Protein AF-R5P7W0-F1 (afdb_monomer)

Foldseek 3Di:
DVPVPDDAAEDPAWDWFPQQDAVVVVGHKYWQAQQADRLWIKIWGQHDCDDVRVPQLEGAIWIWTANDDPVCVVVVCCPPPHPGIDTLALVLDPDDDSVRSRRGHPPHPPRHKEFCPDRVHQAAPAAGPVRGRGSQKMWGPWDQDPVSTTIIIIHRRPDPDDPDPPPVDPQFFKAAPVRHTPGRDPVPDDFHWIQGPNDIDTD

Nearest PDB structures (foldseek):
  4u6b-assembly1_C  TM=6.105E-01  e=4.368E+00  Zobellia galactanivorans
  4u6b-assembly1_D  TM=4.767E-01  e=7.809E+00  Zobellia galactanivorans
  6v0f-assembly1_A  TM=4.194E-01  e=6.190E+00  Escherichia coli K-12
  6v0g-assembly1_A  TM=4.036E-01  e=5.840E+00  Escherichia coli K-12

Sequence (203 aa):
MLTGWKEPIVLDKDADIVNMKPLADDGDTYIIYNDGYKDEFYMLENRQKQGNEAGLYASGLMITHVDYSQEAWEANDVNTTRERYAIMAADNSKARTIPDVEGDLYPFNGNNSFGNTTIPAATLNHANTDGSKLLNKEITDITQNADGTISFKFRNNNTTGISEINAESSKPAIYNMNGIMMGYDLDKLPKGIYLWKGKKVKK

Radius of gyration: 25.89 Å; Cα contacts (8 Å, |Δi|>4): 421; chains: 1; bounding box: 39×35×80 Å

Mean predicted aligned error: 11.27 Å

pLDDT: mean 90.97, std 13.06, range [36.81, 98.88]

Secondary structure (DSSP, 8-state):
--STTSPPEE--S-EEEEEE--GGGT---EEEE-TT-TTEEEEEEEE-SSGGGTT-S--EEEEEEEE--HHHHHTT-TTTSS--EEE--TT-----SHHHHTTSSBSBTTB--BBTTSSSB-B-SS--TTSSSB--EEEEEEEE-TTS-EEEEEEE-S--S--------PPPPEEETTS-EEES-GGGSPSSEEEETTEEEE-

Solvent-accessible surface area (backbone atoms only — not comparable to full-atom values): 11564 Å² total; per-residue (Å²): 132,92,55,91,87,57,85,62,47,74,58,82,61,69,44,78,48,69,66,40,34,26,49,90,71,76,24,69,39,39,33,38,59,29,87,48,40,71,58,25,34,37,38,41,38,30,44,48,59,42,82,98,34,48,82,49,76,39,57,30,40,39,40,33,43,36,48,67,46,71,68,34,57,77,69,71,43,50,67,69,90,49,88,21,71,44,71,56,20,28,69,56,62,84,68,86,47,72,84,49,48,44,30,30,23,31,46,27,99,86,37,29,56,43,15,71,86,38,71,45,50,34,63,46,96,58,47,23,80,88,67,42,46,46,55,45,43,35,39,34,72,38,38,70,46,96,87,62,20,35,27,32,36,41,43,57,68,62,74,65,82,74,72,78,81,77,64,75,76,70,62,62,61,28,21,38,89,85,70,49,79,75,47,61,55,75,91,78,52,75,80,48,63,31,35,44,86,91,38,85,45,79,96

Structure (mmCIF, N/CA/C/O backbone):
data_AF-R5P7W0-F1
#
_entry.id   AF-R5P7W0-F1
#
loop_
_atom_site.group_PDB
_atom_site.id
_atom_site.type_symbol
_atom_site.label_atom_id
_atom_site.label_alt_id
_atom_site.label_comp_id
_atom_site.label_asym_id
_atom_site.label_entity_id
_atom_site.label_seq_id
_atom_site.pdbx_PDB_ins_code
_atom_site.Cartn_x
_atom_site.Cartn_y
_atom_site.Cartn_z
_atom_site.occupancy
_atom_site.B_iso_or_equiv
_atom_site.auth_seq_id
_atom_site.auth_comp_id
_atom_site.auth_asym_id
_atom_site.auth_atom_id
_atom_site.pdbx_PDB_model_num
ATOM 1 N N . MET A 1 1 ? -14.393 -7.744 -6.614 1.00 36.81 1 MET A N 1
ATOM 2 C CA . MET A 1 1 ? -13.182 -8.595 -6.605 1.00 36.81 1 MET A CA 1
ATOM 3 C C . MET A 1 1 ? -12.253 -8.124 -7.707 1.00 36.81 1 MET A C 1
ATOM 5 O O . MET A 1 1 ? -12.701 -8.078 -8.845 1.00 36.81 1 MET A O 1
ATOM 9 N N . LEU A 1 2 ? -11.011 -7.754 -7.380 1.00 50.06 2 LEU A N 1
ATOM 10 C CA . LEU A 1 2 ? -10.011 -7.308 -8.363 1.00 50.06 2 LEU A CA 1
ATOM 11 C C . LEU A 1 2 ? -8.916 -8.360 -8.643 1.00 50.06 2 LEU A C 1
ATOM 13 O O . LEU A 1 2 ? -8.209 -8.256 -9.635 1.00 50.06 2 LEU A O 1
ATOM 17 N N . THR A 1 3 ? -8.854 -9.429 -7.845 1.00 50.03 3 THR A N 1
ATOM 18 C CA . THR A 1 3 ? -8.038 -10.627 -8.081 1.00 50.03 3 THR A CA 1
ATOM 19 C C . THR A 1 3 ? -8.977 -11.809 -8.334 1.00 50.03 3 THR A C 1
ATOM 21 O O . THR A 1 3 ? -9.302 -12.579 -7.438 1.00 50.03 3 THR A O 1
ATOM 24 N N . GLY A 1 4 ? -9.504 -11.932 -9.556 1.00 53.16 4 GLY A N 1
ATOM 25 C CA . GLY A 1 4 ? -10.597 -12.863 -9.905 1.00 53.16 4 GLY A CA 1
ATOM 26 C C . GLY A 1 4 ? -10.314 -14.370 -9.744 1.00 53.16 4 GLY A C 1
ATOM 27 O O . GLY A 1 4 ? -11.136 -15.182 -10.159 1.00 53.16 4 GLY A O 1
ATOM 28 N N . TRP A 1 5 ? -9.170 -14.749 -9.172 1.00 65.44 5 TRP A N 1
ATOM 29 C CA . TRP A 1 5 ? -8.692 -16.127 -9.021 1.00 65.44 5 TRP A CA 1
ATOM 30 C C . TRP A 1 5 ? -8.267 -16.505 -7.593 1.00 65.44 5 TRP A C 1
ATOM 32 O O . TRP A 1 5 ? -8.186 -17.697 -7.303 1.00 65.44 5 TRP A O 1
ATOM 42 N N . LYS A 1 6 ? -8.014 -15.540 -6.697 1.00 78.25 6 LYS A N 1
ATOM 43 C CA . LYS A 1 6 ? -7.578 -15.800 -5.314 1.00 78.25 6 LYS A CA 1
ATOM 44 C C . LYS A 1 6 ? -8.086 -14.704 -4.382 1.00 78.25 6 LYS A C 1
ATOM 46 O O . LYS A 1 6 ? -7.937 -13.518 -4.680 1.00 78.25 6 LYS A O 1
ATOM 51 N N . GLU A 1 7 ? -8.693 -15.117 -3.273 1.00 87.00 7 GLU A N 1
ATOM 52 C CA . GLU A 1 7 ? -9.164 -14.210 -2.222 1.00 87.00 7 GLU A CA 1
ATOM 53 C C . GLU A 1 7 ? -7.962 -13.551 -1.522 1.00 87.00 7 GLU A C 1
ATOM 55 O O . GLU A 1 7 ? -7.037 -14.264 -1.117 1.00 87.00 7 GLU A O 1
ATOM 60 N N . PRO A 1 8 ? -7.941 -12.215 -1.375 1.00 91.56 8 PRO A N 1
ATOM 61 C CA . PRO A 1 8 ? -6.850 -11.521 -0.709 1.00 91.56 8 PRO A CA 1
ATOM 62 C C . PRO A 1 8 ? -6.859 -11.766 0.806 1.00 91.56 8 PRO A C 1
ATOM 64 O O . PRO A 1 8 ? -7.907 -11.891 1.442 1.00 91.56 8 PRO A O 1
ATOM 67 N N . ILE A 1 9 ? -5.670 -11.771 1.404 1.00 95.94 9 ILE A N 1
ATOM 68 C CA . ILE A 1 9 ? -5.484 -11.887 2.850 1.00 95.94 9 ILE A CA 1
ATOM 69 C C . ILE A 1 9 ? -5.644 -10.505 3.483 1.00 95.94 9 ILE A C 1
ATOM 71 O O . ILE A 1 9 ? -4.922 -9.561 3.161 1.00 95.94 9 ILE A O 1
ATOM 75 N N . VAL A 1 10 ? -6.587 -10.382 4.412 1.00 97.31 10 VAL A N 1
ATOM 76 C CA . VAL A 1 10 ? -6.826 -9.129 5.134 1.00 97.31 10 VAL A CA 1
ATOM 77 C C . VAL A 1 10 ? -5.759 -8.919 6.206 1.00 97.31 10 VAL A C 1
ATOM 79 O O . VAL A 1 10 ? -5.527 -9.802 7.030 1.00 97.31 10 VAL A O 1
ATOM 82 N N . LEU A 1 11 ? -5.153 -7.733 6.223 1.00 97.44 11 LEU A N 1
ATOM 83 C CA . LEU A 1 11 ? -4.266 -7.275 7.290 1.00 97.44 11 LEU A CA 1
ATOM 84 C C . LEU A 1 11 ? -5.032 -6.327 8.223 1.00 97.44 11 LEU A C 1
ATOM 86 O O . LEU A 1 11 ? -5.231 -5.149 7.921 1.00 97.44 11 LEU A O 1
ATOM 90 N N . ASP A 1 12 ? -5.491 -6.856 9.357 1.00 94.31 12 ASP A N 1
ATOM 91 C CA . ASP A 1 12 ? -6.254 -6.126 10.380 1.00 94.31 12 ASP A CA 1
ATOM 92 C C . ASP A 1 12 ? -5.552 -6.071 11.750 1.00 94.31 12 ASP A C 1
ATOM 94 O O . ASP A 1 12 ? -5.932 -5.281 12.617 1.00 94.31 12 ASP A O 1
ATOM 98 N N . LYS A 1 13 ? -4.497 -6.866 11.942 1.00 94.38 13 LYS A N 1
ATOM 99 C CA . LYS A 1 13 ? -3.675 -6.935 13.156 1.00 94.38 13 LYS A CA 1
ATOM 100 C C . LYS A 1 13 ? -2.202 -6.931 12.796 1.00 94.38 13 LYS A C 1
ATOM 102 O O . LYS A 1 13 ? -1.840 -7.412 11.727 1.00 94.38 13 LYS A O 1
ATOM 107 N N . ASP A 1 14 ? -1.381 -6.442 13.719 1.00 97.62 14 ASP A N 1
ATOM 108 C CA . ASP A 1 14 ? 0.076 -6.469 13.616 1.00 97.62 14 ASP A CA 1
ATOM 109 C C . ASP A 1 14 ? 0.595 -7.826 13.131 1.00 97.62 14 ASP A C 1
ATOM 111 O O . ASP A 1 14 ? 0.266 -8.873 13.696 1.00 97.62 14 ASP A O 1
ATOM 115 N N . ALA A 1 15 ? 1.427 -7.790 12.095 1.00 97.12 15 ALA A N 1
ATOM 116 C CA . ALA A 1 15 ? 1.966 -8.980 11.458 1.00 97.12 15 ALA A CA 1
ATOM 117 C C . ALA A 1 15 ? 3.325 -8.683 10.828 1.00 97.12 15 ALA A C 1
ATOM 119 O O . ALA A 1 15 ? 3.554 -7.595 10.304 1.00 97.12 15 ALA A O 1
ATOM 120 N N . ASP A 1 16 ? 4.200 -9.683 10.825 1.00 98.38 16 ASP A N 1
ATOM 121 C CA . ASP A 1 16 ? 5.440 -9.653 10.060 1.00 98.38 16 ASP A CA 1
ATOM 122 C C . ASP A 1 16 ? 5.269 -10.616 8.882 1.00 98.38 16 ASP A C 1
ATOM 124 O O . ASP A 1 16 ? 5.142 -11.830 9.062 1.00 98.38 16 ASP A O 1
ATOM 128 N N . ILE A 1 17 ? 5.208 -10.063 7.674 1.00 98.38 17 ILE A N 1
ATOM 129 C CA . ILE A 1 17 ? 5.076 -10.824 6.437 1.00 98.38 17 ILE A CA 1
ATOM 130 C C . ILE A 1 17 ? 6.475 -11.128 5.925 1.00 98.38 17 ILE A C 1
ATOM 132 O O . ILE A 1 17 ? 7.297 -10.231 5.735 1.00 98.38 17 ILE A O 1
ATOM 136 N N . VAL A 1 18 ? 6.751 -12.411 5.712 1.00 97.94 18 VAL A N 1
ATOM 137 C CA . VAL A 1 18 ? 8.064 -12.894 5.291 1.00 97.94 18 VAL A CA 1
ATOM 138 C C . VAL A 1 18 ? 7.942 -13.715 4.020 1.00 97.94 18 VAL A C 1
ATOM 140 O O . VAL A 1 18 ? 7.070 -14.575 3.911 1.00 97.94 18 VAL A O 1
ATOM 143 N N . ASN A 1 19 ? 8.849 -13.470 3.077 1.00 97.19 19 ASN A N 1
ATOM 144 C CA . ASN A 1 19 ? 8.980 -14.232 1.835 1.00 97.19 19 ASN A CA 1
ATOM 145 C C . ASN A 1 19 ? 7.670 -14.325 1.019 1.00 97.19 19 ASN A C 1
ATOM 147 O O . ASN A 1 19 ? 7.360 -15.372 0.446 1.00 97.19 19 ASN A O 1
ATOM 151 N N . MET A 1 20 ? 6.902 -13.233 0.953 1.00 97.56 20 MET A N 1
ATOM 152 C CA . MET A 1 20 ? 5.745 -13.091 0.068 1.00 97.56 20 MET A CA 1
ATOM 153 C C . MET A 1 20 ? 6.186 -13.359 -1.369 1.00 97.56 20 MET A C 1
ATOM 155 O O . MET A 1 20 ? 6.996 -12.616 -1.932 1.00 97.56 20 MET A O 1
ATOM 159 N N . LYS A 1 21 ? 5.669 -14.435 -1.963 1.00 96.62 21 LYS A N 1
ATOM 160 C CA . LYS A 1 21 ? 6.028 -14.844 -3.323 1.00 96.62 21 LYS A CA 1
ATOM 161 C C . LYS A 1 21 ? 5.528 -13.849 -4.371 1.00 96.62 21 LYS A C 1
ATOM 163 O O . LYS A 1 21 ? 4.537 -13.163 -4.118 1.00 96.62 21 LYS A O 1
ATOM 168 N N . PRO A 1 22 ? 6.178 -13.793 -5.544 1.00 95.44 22 PRO A N 1
ATOM 169 C CA . PRO A 1 22 ? 5.669 -13.043 -6.684 1.00 95.44 22 PRO A CA 1
ATOM 170 C C . PRO A 1 22 ? 4.261 -13.500 -7.062 1.00 95.44 22 PRO A C 1
ATOM 172 O O . PRO A 1 22 ? 3.957 -14.691 -7.008 1.00 95.44 22 PRO A O 1
ATOM 175 N N . LEU A 1 23 ? 3.415 -12.573 -7.507 1.00 91.81 23 LEU A N 1
ATOM 176 C CA . LEU A 1 23 ? 2.059 -12.881 -7.963 1.00 91.8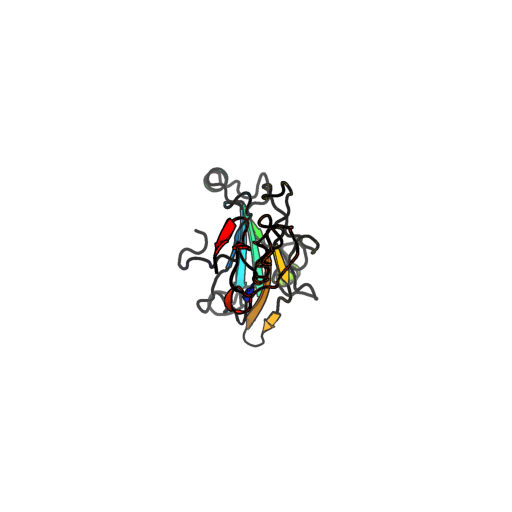1 23 LEU A CA 1
ATOM 177 C C . LEU A 1 23 ? 2.069 -13.895 -9.119 1.00 91.81 23 LEU A C 1
ATOM 179 O O . LEU A 1 23 ? 1.244 -14.806 -9.153 1.00 91.81 23 LEU A O 1
ATOM 183 N N . ALA A 1 24 ? 3.052 -13.787 -10.020 1.00 90.75 24 ALA A N 1
ATOM 184 C CA . ALA A 1 24 ? 3.275 -14.734 -11.113 1.00 90.75 24 ALA A CA 1
ATOM 185 C C . ALA A 1 24 ? 3.547 -16.185 -10.648 1.00 90.75 24 ALA A C 1
ATOM 187 O O . ALA A 1 24 ? 3.331 -17.110 -11.429 1.00 90.75 24 ALA A O 1
ATOM 188 N N . ASP A 1 25 ? 3.960 -16.380 -9.390 1.00 91.69 25 ASP A N 1
ATOM 189 C CA . ASP A 1 25 ? 4.282 -17.677 -8.774 1.00 91.69 25 ASP A CA 1
ATOM 190 C C . ASP A 1 25 ? 3.259 -18.076 -7.689 1.00 91.69 25 ASP A C 1
ATOM 192 O O . ASP A 1 25 ? 3.615 -18.687 -6.676 1.00 91.69 25 ASP A O 1
ATOM 196 N N . ASP A 1 26 ? 1.986 -17.711 -7.885 1.00 89.19 26 ASP A N 1
ATOM 197 C CA . ASP A 1 26 ? 0.884 -17.955 -6.935 1.00 89.19 26 ASP A CA 1
ATOM 198 C C . ASP A 1 26 ? 1.112 -17.298 -5.557 1.00 89.19 26 ASP A C 1
ATOM 200 O O . ASP A 1 26 ? 0.731 -17.810 -4.499 1.00 89.19 26 ASP A O 1
ATOM 204 N N . GLY A 1 27 ? 1.757 -16.128 -5.567 1.00 91.25 27 GLY A N 1
ATOM 205 C CA . GLY A 1 27 ? 1.881 -15.267 -4.399 1.00 91.25 27 GLY A CA 1
ATOM 206 C C . GLY A 1 27 ? 0.535 -14.879 -3.796 1.00 91.25 27 GLY A C 1
ATOM 207 O O . GLY A 1 27 ? -0.509 -14.892 -4.450 1.00 91.25 27 GLY A O 1
ATOM 208 N N . ASP A 1 28 ? 0.545 -14.577 -2.503 1.00 93.88 28 ASP A N 1
ATOM 209 C CA . ASP A 1 28 ? -0.620 -13.997 -1.846 1.00 93.88 28 ASP A CA 1
ATOM 210 C C . ASP A 1 28 ? -0.766 -12.528 -2.249 1.00 93.88 28 ASP A C 1
ATOM 212 O O . ASP A 1 28 ? 0.220 -11.846 -2.521 1.00 93.88 28 ASP A O 1
ATOM 216 N N . THR A 1 29 ? -2.001 -12.038 -2.252 1.00 94.38 29 THR A N 1
ATOM 217 C CA . THR A 1 29 ? -2.314 -10.608 -2.309 1.00 94.38 29 THR A CA 1
ATOM 218 C C . THR A 1 29 ? -2.813 -10.204 -0.934 1.00 94.38 29 THR A C 1
ATOM 220 O O . THR A 1 29 ? -3.650 -10.906 -0.362 1.00 94.38 29 THR A O 1
ATOM 223 N N . TYR A 1 30 ? -2.341 -9.078 -0.405 1.00 97.44 30 TYR A N 1
ATOM 224 C CA . TYR A 1 30 ? -2.835 -8.553 0.867 1.00 97.44 30 TYR A CA 1
ATOM 225 C C . TYR A 1 30 ? -3.720 -7.333 0.649 1.00 97.44 30 TYR A C 1
ATOM 227 O O . TYR A 1 30 ? -3.524 -6.568 -0.295 1.00 97.44 30 TYR A O 1
ATOM 235 N N . ILE A 1 31 ? -4.684 -7.138 1.544 1.00 97.81 31 ILE A N 1
ATOM 236 C CA . ILE A 1 31 ? -5.574 -5.980 1.542 1.00 97.81 31 ILE A CA 1
ATOM 237 C C . ILE A 1 31 ? -5.595 -5.318 2.917 1.00 97.81 31 ILE A 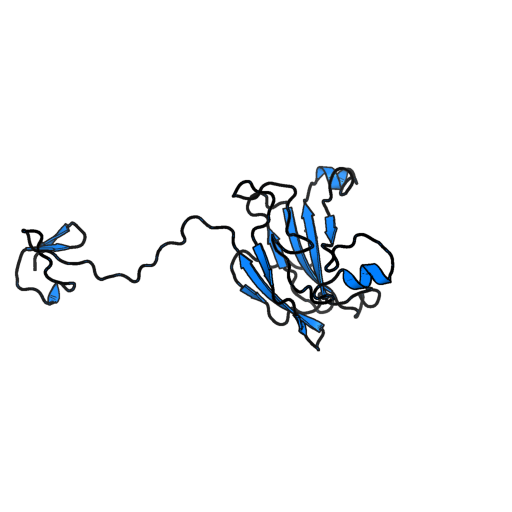C 1
ATOM 239 O O . ILE A 1 31 ? -5.689 -5.983 3.951 1.00 97.81 31 ILE A O 1
ATOM 243 N N . ILE A 1 32 ? -5.521 -3.991 2.915 1.00 98.44 32 ILE A N 1
ATOM 244 C CA . ILE A 1 32 ? -5.610 -3.146 4.098 1.00 98.44 32 ILE A CA 1
ATOM 245 C C . ILE A 1 32 ? -6.820 -2.232 3.929 1.00 98.44 32 ILE A C 1
ATOM 247 O O . ILE A 1 32 ? -6.780 -1.268 3.166 1.00 98.44 32 ILE A O 1
ATOM 251 N N . TYR A 1 33 ? -7.899 -2.527 4.647 1.00 98.31 33 TYR A N 1
ATOM 252 C CA . TYR A 1 33 ? -9.115 -1.720 4.591 1.00 98.31 33 TYR A CA 1
ATOM 253 C C . TYR A 1 33 ? -8.979 -0.407 5.366 1.00 98.31 33 TYR A C 1
ATOM 255 O O . TYR A 1 33 ? -8.346 -0.348 6.429 1.00 98.31 33 TYR A O 1
ATOM 263 N N . ASN A 1 34 ? -9.660 0.628 4.875 1.00 98.06 34 ASN A N 1
ATOM 264 C CA . ASN A 1 34 ? -10.112 1.725 5.718 1.00 98.06 34 ASN A CA 1
ATOM 265 C C . ASN A 1 34 ? -11.188 1.188 6.682 1.00 98.06 34 ASN A C 1
ATOM 267 O O . ASN A 1 34 ? -12.232 0.696 6.249 1.00 98.06 34 ASN A O 1
ATOM 271 N N . ASP A 1 35 ? -10.952 1.283 7.994 1.00 96.38 35 ASP A N 1
ATOM 272 C CA . ASP A 1 35 ? -11.886 0.744 8.995 1.00 96.38 35 ASP A CA 1
ATOM 273 C C . ASP A 1 35 ? -13.204 1.529 9.032 1.00 96.38 35 ASP A C 1
ATOM 275 O O . ASP A 1 35 ? -14.242 0.973 9.393 1.00 96.38 35 ASP A O 1
ATOM 279 N N . GLY A 1 36 ? -13.175 2.807 8.635 1.00 96.81 36 GLY A N 1
ATOM 280 C CA . GLY A 1 36 ? -14.359 3.659 8.531 1.00 96.81 36 GLY A CA 1
ATOM 281 C C . GLY A 1 36 ? -15.177 3.440 7.255 1.00 96.81 36 GLY A C 1
ATOM 282 O O . GLY A 1 36 ? -16.362 3.773 7.235 1.00 96.81 36 GLY A O 1
ATOM 283 N N . TYR A 1 37 ? -14.581 2.872 6.199 1.00 97.25 37 TYR A N 1
ATOM 284 C CA . TYR A 1 37 ? -15.235 2.690 4.900 1.00 97.25 37 TYR A CA 1
ATOM 285 C C . TYR A 1 37 ? -14.566 1.580 4.073 1.00 97.25 37 TYR A C 1
ATOM 287 O O . TYR A 1 37 ? -13.600 1.822 3.360 1.00 97.25 37 TYR A O 1
ATOM 295 N N . LYS A 1 38 ? -15.083 0.346 4.148 1.00 95.56 38 LYS A N 1
ATOM 296 C CA . LYS A 1 38 ? -14.423 -0.841 3.563 1.00 95.56 38 LYS A CA 1
ATOM 297 C C . LYS A 1 38 ? -14.396 -0.905 2.033 1.00 95.56 38 LYS A C 1
ATOM 299 O O . LYS A 1 38 ? -13.624 -1.692 1.495 1.00 95.56 38 LYS A O 1
ATOM 304 N N . ASP A 1 39 ? -15.191 -0.093 1.343 1.00 96.62 39 ASP A N 1
ATOM 305 C CA . ASP A 1 39 ? -15.078 0.043 -0.116 1.00 96.62 39 ASP A CA 1
ATOM 306 C C . ASP A 1 39 ? -13.848 0.881 -0.517 1.00 96.62 39 ASP A C 1
ATOM 308 O O . ASP A 1 39 ? -13.502 0.954 -1.693 1.00 96.62 39 ASP A O 1
ATOM 312 N N . GLU A 1 40 ? -13.133 1.448 0.461 1.00 98.25 40 GLU A N 1
ATOM 313 C CA . GLU A 1 40 ? -11.824 2.056 0.284 1.00 98.25 40 GLU A CA 1
ATOM 314 C C . GLU A 1 40 ? -10.723 1.254 0.996 1.00 98.25 40 GLU A C 1
ATOM 316 O O . GLU A 1 40 ? -10.820 0.915 2.179 1.00 98.25 40 GLU A O 1
ATOM 321 N N . PHE A 1 41 ? -9.648 0.946 0.278 1.00 98.31 41 PHE A N 1
ATOM 322 C CA . PHE A 1 41 ? -8.573 0.095 0.770 1.00 98.31 41 PHE A CA 1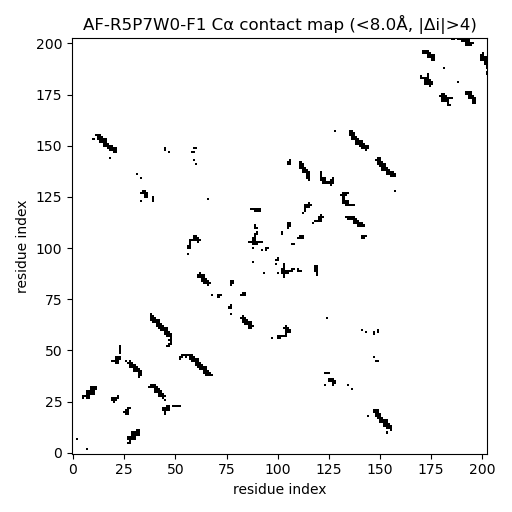
ATOM 323 C C . PHE A 1 41 ? -7.274 0.272 -0.015 1.00 98.31 41 PHE A C 1
ATOM 325 O O . PHE A 1 41 ? -7.229 0.871 -1.088 1.00 98.31 41 PHE A O 1
ATOM 332 N N . TYR A 1 42 ? -6.212 -0.311 0.528 1.00 98.62 42 TYR A N 1
ATOM 333 C CA . TYR A 1 42 ? -4.943 -0.506 -0.155 1.00 98.62 42 TYR A CA 1
ATOM 334 C C . TYR A 1 42 ? -4.727 -1.986 -0.449 1.00 98.62 42 TYR A C 1
ATOM 336 O O . TYR A 1 42 ? -4.951 -2.831 0.415 1.00 98.62 42 TYR A O 1
ATOM 344 N N . MET A 1 43 ? -4.279 -2.301 -1.658 1.00 97.62 43 MET A N 1
ATOM 345 C CA . MET A 1 43 ? -3.916 -3.650 -2.087 1.00 97.62 43 MET A CA 1
ATOM 346 C C . MET A 1 43 ? -2.401 -3.751 -2.250 1.00 97.62 43 MET A C 1
ATOM 348 O O . MET A 1 43 ? -1.779 -2.833 -2.786 1.00 97.62 43 MET A O 1
ATOM 352 N N . LEU A 1 44 ? -1.822 -4.859 -1.787 1.00 98.38 44 LEU A N 1
ATOM 353 C CA . LEU A 1 44 ? -0.386 -5.117 -1.805 1.00 98.38 44 LEU A CA 1
ATOM 354 C C . LEU A 1 44 ? -0.086 -6.366 -2.628 1.00 98.38 44 LEU A C 1
ATOM 356 O O . LEU A 1 44 ? -0.575 -7.455 -2.315 1.00 98.38 44 LEU A O 1
ATOM 360 N N . GLU A 1 45 ? 0.755 -6.212 -3.644 1.00 97.00 45 GLU A N 1
ATOM 361 C CA . GLU A 1 45 ? 1.114 -7.285 -4.570 1.00 97.00 45 GLU A CA 1
ATOM 362 C C . GLU A 1 45 ? 2.625 -7.304 -4.797 1.00 97.00 45 GLU A C 1
ATOM 364 O O . GLU A 1 45 ? 3.220 -6.279 -5.126 1.00 97.00 45 GLU A O 1
ATOM 369 N N . ASN A 1 46 ? 3.260 -8.469 -4.662 1.00 97.75 46 ASN A N 1
ATOM 370 C CA . ASN A 1 46 ? 4.645 -8.640 -5.089 1.00 97.75 46 ASN A CA 1
ATOM 371 C C . ASN A 1 46 ? 4.666 -8.859 -6.607 1.00 97.75 46 ASN A C 1
ATOM 373 O O . ASN A 1 46 ? 4.236 -9.906 -7.093 1.00 97.75 46 ASN A O 1
ATOM 377 N N . ARG A 1 47 ? 5.157 -7.873 -7.354 1.00 97.00 47 ARG A N 1
ATOM 378 C CA . ARG A 1 47 ? 5.252 -7.902 -8.816 1.00 97.00 47 ARG A CA 1
ATOM 379 C C . ARG A 1 47 ? 6.709 -8.105 -9.208 1.00 97.00 47 ARG A C 1
ATOM 381 O O . ARG A 1 47 ? 7.585 -7.403 -8.706 1.00 97.00 47 ARG A O 1
ATOM 388 N N . GLN A 1 48 ? 6.981 -9.049 -10.104 1.00 97.06 48 GLN A N 1
ATOM 389 C CA . GLN A 1 48 ? 8.344 -9.346 -10.551 1.00 97.06 48 GLN A CA 1
ATOM 390 C C . GLN A 1 48 ? 8.424 -9.412 -12.071 1.00 97.06 48 GLN A C 1
ATOM 392 O O . GLN A 1 48 ? 7.486 -9.847 -12.729 1.00 97.06 48 GLN A O 1
ATOM 397 N N . LYS A 1 49 ? 9.574 -9.039 -12.641 1.00 95.44 49 LYS A N 1
ATOM 398 C CA . LYS A 1 49 ? 9.842 -9.095 -14.090 1.00 95.44 49 LYS A CA 1
ATOM 399 C C . LYS A 1 49 ? 10.086 -10.528 -14.582 1.00 95.44 49 LYS A C 1
ATOM 401 O O . LYS A 1 49 ? 11.155 -10.846 -15.100 1.00 95.44 49 LYS A O 1
ATOM 406 N N . GLN A 1 50 ? 9.094 -11.400 -14.421 1.00 91.75 50 GLN A N 1
ATOM 407 C CA . GLN A 1 50 ? 9.169 -12.823 -14.755 1.00 91.75 50 GLN A CA 1
ATOM 408 C C . GLN A 1 50 ? 7.868 -13.345 -15.369 1.00 91.75 50 GLN A C 1
ATOM 410 O O . GLN A 1 50 ? 6.797 -12.776 -15.174 1.00 91.75 50 GLN A O 1
ATOM 415 N N . GLY A 1 51 ? 7.946 -14.452 -16.112 1.00 88.31 51 GLY A N 1
ATOM 416 C CA . GLY A 1 51 ? 6.773 -15.070 -16.735 1.00 88.31 51 GLY A CA 1
ATOM 417 C C . GLY A 1 51 ? 5.977 -14.075 -17.588 1.00 88.31 51 GLY A C 1
ATOM 418 O O . GLY A 1 51 ? 6.545 -13.357 -18.412 1.00 88.31 51 GLY A O 1
ATOM 419 N N . ASN A 1 52 ? 4.666 -13.999 -17.354 1.00 85.81 52 ASN A N 1
ATOM 420 C CA . ASN A 1 52 ? 3.768 -13.069 -18.051 1.00 85.81 52 ASN A CA 1
ATOM 421 C C . ASN A 1 52 ? 3.971 -11.594 -17.645 1.00 85.81 52 ASN A C 1
ATOM 423 O O . ASN A 1 52 ? 3.383 -10.704 -18.254 1.00 85.81 52 ASN A O 1
ATOM 427 N N . GLU A 1 53 ? 4.814 -11.331 -16.647 1.00 90.69 53 GLU A N 1
ATOM 428 C CA . GLU A 1 53 ? 5.137 -10.005 -16.116 1.00 90.69 53 GLU A CA 1
ATOM 429 C C . GLU A 1 53 ? 6.545 -9.528 -16.520 1.00 90.69 53 GLU A C 1
ATOM 431 O O . GLU A 1 53 ? 7.006 -8.479 -16.078 1.00 90.69 53 GLU A O 1
ATOM 436 N N . ALA A 1 54 ? 7.236 -10.246 -17.416 1.00 92.12 54 ALA A N 1
ATOM 437 C CA . ALA A 1 54 ? 8.581 -9.885 -17.882 1.00 92.12 54 ALA A CA 1
ATOM 438 C C . ALA A 1 54 ? 8.679 -8.482 -18.522 1.00 92.12 54 ALA A C 1
ATOM 440 O O . ALA A 1 54 ? 9.768 -7.916 -18.605 1.00 92.12 54 ALA A O 1
ATOM 441 N N . GLY A 1 55 ? 7.549 -7.922 -18.969 1.00 93.19 55 GLY A N 1
ATOM 442 C CA . GLY A 1 55 ? 7.453 -6.574 -19.533 1.00 93.19 55 GLY A CA 1
ATOM 443 C C . GLY A 1 55 ? 7.284 -5.440 -18.515 1.00 93.19 55 GLY A C 1
ATOM 444 O O . GLY A 1 55 ? 7.194 -4.291 -18.939 1.00 93.19 55 GLY A O 1
ATOM 445 N N . LEU A 1 56 ? 7.209 -5.721 -17.207 1.00 94.31 56 LEU A N 1
ATOM 446 C CA . LEU A 1 56 ? 7.143 -4.671 -16.185 1.00 94.31 56 LEU A CA 1
ATOM 447 C C . LEU A 1 56 ? 8.433 -3.836 -16.167 1.00 94.31 56 LEU A C 1
ATOM 449 O O . LEU A 1 56 ? 9.526 -4.323 -16.466 1.00 94.31 56 LEU A O 1
ATOM 453 N N . TYR A 1 57 ? 8.318 -2.568 -15.778 1.00 95.12 57 TYR A N 1
ATOM 454 C CA . TYR A 1 57 ? 9.474 -1.676 -15.677 1.00 95.12 57 TYR A CA 1
ATOM 455 C C . TYR A 1 57 ? 10.260 -1.910 -14.382 1.00 95.12 57 TYR A C 1
ATOM 457 O O . TYR A 1 57 ? 11.485 -2.010 -14.438 1.00 95.12 57 TYR A O 1
ATOM 465 N N . ALA A 1 58 ? 9.564 -2.175 -13.274 1.00 95.38 58 ALA A N 1
ATOM 466 C CA . ALA A 1 58 ? 10.137 -2.447 -11.958 1.00 95.38 58 ALA A CA 1
ATOM 467 C C . ALA A 1 58 ? 9.750 -3.831 -11.406 1.00 95.38 58 ALA A C 1
ATOM 469 O O . ALA A 1 58 ? 8.804 -4.470 -11.871 1.00 95.38 58 ALA A O 1
ATOM 470 N N . SER A 1 59 ? 10.486 -4.255 -10.381 1.00 97.50 59 SER A N 1
ATOM 471 C CA . SER A 1 59 ? 10.168 -5.379 -9.497 1.00 97.50 59 SER A CA 1
ATOM 472 C C . SER A 1 59 ? 10.014 -4.842 -8.074 1.00 97.50 59 SER A C 1
ATOM 474 O O . SER A 1 59 ? 10.759 -3.942 -7.698 1.00 97.50 59 SER A O 1
ATOM 476 N N . GLY A 1 60 ? 9.101 -5.400 -7.283 1.00 98.25 60 GLY A N 1
ATOM 477 C CA . GLY A 1 60 ? 8.927 -5.008 -5.886 1.00 98.25 60 GLY A CA 1
ATOM 478 C C . GLY A 1 60 ? 7.493 -5.155 -5.384 1.00 98.25 60 GLY A C 1
ATOM 479 O O . GLY A 1 60 ? 6.653 -5.814 -5.998 1.00 98.25 60 GLY A O 1
ATOM 480 N N . LEU A 1 61 ? 7.212 -4.519 -4.251 1.00 98.75 61 LEU A N 1
ATOM 481 C CA . LEU A 1 61 ? 5.879 -4.411 -3.677 1.00 98.75 61 LEU A CA 1
ATOM 482 C C . LEU A 1 61 ? 5.120 -3.259 -4.340 1.00 98.75 61 LEU A C 1
ATOM 484 O O . LEU A 1 61 ? 5.473 -2.090 -4.177 1.00 98.75 61 LEU A O 1
ATOM 488 N N . MET A 1 62 ? 4.056 -3.594 -5.060 1.00 98.44 62 MET A N 1
ATOM 489 C CA . MET A 1 62 ? 3.098 -2.632 -5.588 1.00 98.44 62 MET A CA 1
ATOM 490 C C . MET A 1 62 ? 2.031 -2.352 -4.542 1.00 98.44 62 MET A C 1
ATOM 492 O O . MET A 1 62 ? 1.380 -3.277 -4.057 1.00 98.44 62 MET A O 1
ATOM 496 N N . ILE A 1 63 ? 1.840 -1.073 -4.228 1.00 98.62 63 ILE A N 1
ATOM 497 C CA . ILE A 1 63 ? 0.774 -0.597 -3.350 1.00 98.62 63 ILE A CA 1
ATOM 498 C C . ILE A 1 63 ? -0.244 0.132 -4.219 1.00 98.62 63 ILE A C 1
ATOM 500 O O . ILE A 1 63 ? 0.082 1.135 -4.849 1.00 98.62 63 ILE A O 1
ATOM 504 N N . THR A 1 64 ? -1.476 -0.367 -4.259 1.00 98.19 64 THR A N 1
ATOM 505 C CA . THR A 1 64 ? -2.570 0.244 -5.029 1.00 98.19 64 THR A CA 1
ATOM 506 C C . THR A 1 64 ? -3.632 0.774 -4.082 1.00 98.19 64 THR A C 1
ATOM 508 O O . THR A 1 64 ? -4.178 0.006 -3.294 1.00 98.19 64 THR A O 1
ATOM 511 N N . HIS A 1 65 ? -3.949 2.063 -4.166 1.00 98.19 65 HIS A N 1
ATOM 512 C CA . HIS A 1 65 ? -5.113 2.654 -3.510 1.00 98.19 65 HIS A CA 1
ATOM 513 C C . HIS A 1 65 ? -6.361 2.421 -4.358 1.00 98.19 65 HIS A C 1
ATOM 515 O O . HIS A 1 65 ? -6.360 2.694 -5.562 1.00 98.19 65 HIS A O 1
ATOM 521 N N . VAL A 1 66 ? -7.416 1.910 -3.727 1.00 98.00 66 VAL A N 1
ATOM 522 C CA . VAL A 1 66 ? -8.716 1.659 -4.346 1.00 98.00 66 VAL A CA 1
ATOM 523 C C . VAL A 1 66 ? -9.803 2.316 -3.502 1.00 98.00 66 VAL A C 1
ATOM 525 O O . VAL A 1 66 ? -9.948 1.989 -2.333 1.00 98.00 66 VAL A O 1
ATOM 528 N N . ASP A 1 67 ? -10.586 3.208 -4.102 1.00 97.31 67 ASP A N 1
ATOM 529 C CA . ASP A 1 67 ? -11.803 3.807 -3.545 1.00 97.31 67 ASP A CA 1
ATOM 530 C C . ASP A 1 67 ? -12.993 3.427 -4.439 1.00 97.31 67 ASP A C 1
ATOM 532 O O . ASP A 1 67 ? -13.393 4.168 -5.351 1.00 97.31 67 ASP A O 1
ATOM 536 N N . TYR A 1 68 ? -13.496 2.210 -4.228 1.00 95.31 68 TYR A N 1
ATOM 537 C CA . TYR A 1 68 ? -14.478 1.575 -5.090 1.00 95.31 68 TYR A CA 1
ATOM 538 C C . TYR A 1 68 ? -15.814 2.319 -5.070 1.00 95.31 68 TYR A C 1
ATOM 540 O O . TYR A 1 68 ? -16.389 2.628 -4.031 1.00 95.31 68 TYR A O 1
ATOM 548 N N . SER A 1 69 ? -16.344 2.557 -6.265 1.00 94.44 69 SER A N 1
ATOM 549 C CA . SER A 1 69 ? -17.694 3.061 -6.466 1.00 94.44 69 SER A CA 1
ATOM 550 C C . SER A 1 69 ? -18.272 2.384 -7.696 1.00 94.44 69 SER A C 1
ATOM 552 O O . SER A 1 69 ? -17.758 2.546 -8.801 1.00 94.44 69 SER A O 1
ATOM 554 N N . GLN A 1 70 ? -19.342 1.613 -7.509 1.00 93.31 70 GLN A N 1
ATOM 555 C CA . GLN A 1 70 ? -20.003 0.926 -8.616 1.00 93.31 70 GLN A CA 1
ATOM 556 C C . GLN A 1 70 ? -20.473 1.919 -9.687 1.00 93.31 70 GLN A C 1
ATOM 558 O O . GLN A 1 70 ? -20.175 1.720 -10.860 1.00 93.31 70 GLN A O 1
ATOM 563 N N . GLU A 1 71 ? -21.127 3.008 -9.274 1.00 94.19 71 GLU A N 1
ATOM 564 C CA . GLU A 1 71 ? -21.583 4.076 -10.172 1.00 94.19 71 GLU A CA 1
ATOM 565 C C . GLU A 1 71 ? -20.426 4.631 -11.009 1.00 94.19 71 GLU A C 1
ATOM 567 O O . GLU A 1 71 ? -20.547 4.744 -12.226 1.00 94.19 71 GLU A O 1
ATOM 572 N N . ALA A 1 72 ? -19.278 4.896 -10.376 1.00 93.31 72 ALA A N 1
ATOM 573 C CA . ALA A 1 72 ? -18.141 5.474 -11.075 1.00 93.31 72 ALA A CA 1
ATOM 574 C C . ALA A 1 72 ? -17.510 4.518 -12.107 1.00 93.31 72 ALA A C 1
ATOM 576 O O . ALA A 1 72 ? -17.091 4.896 -13.205 1.00 93.31 72 ALA A O 1
ATOM 577 N N . TRP A 1 73 ? -17.460 3.230 -11.764 1.00 92.62 73 TRP A N 1
ATOM 578 C CA . TRP A 1 73 ? -16.991 2.190 -12.676 1.00 92.62 73 TRP A CA 1
ATOM 579 C C . TRP A 1 73 ? -17.958 1.982 -13.845 1.00 92.62 73 TRP A C 1
ATOM 581 O O . TRP A 1 73 ? -17.514 1.888 -14.987 1.00 92.62 73 TRP A O 1
ATOM 591 N N . GLU A 1 74 ? -19.267 1.954 -13.587 1.00 94.94 74 GLU A N 1
ATOM 592 C CA . GLU A 1 74 ? -20.299 1.837 -14.626 1.00 94.94 74 GLU A CA 1
ATOM 593 C C . GLU A 1 74 ? -20.307 3.053 -15.566 1.00 94.94 74 GLU A C 1
ATOM 595 O O . GLU A 1 74 ? -20.510 2.905 -16.773 1.00 94.94 74 GLU A O 1
ATOM 600 N N . ALA A 1 75 ? -20.018 4.243 -15.034 1.00 95.38 75 ALA A N 1
ATOM 601 C CA . ALA A 1 75 ? -19.916 5.486 -15.792 1.00 95.38 75 ALA A CA 1
ATOM 602 C C . ALA A 1 75 ? -18.560 5.689 -16.500 1.00 95.38 75 ALA A C 1
ATOM 604 O O . ALA A 1 75 ? -18.426 6.632 -17.280 1.00 95.38 75 ALA A O 1
ATOM 605 N N . ASN A 1 76 ? -17.565 4.818 -16.274 1.00 92.56 76 ASN A N 1
ATOM 606 C CA . ASN A 1 76 ? -16.172 4.995 -16.714 1.00 92.56 76 ASN A CA 1
ATOM 607 C C . ASN A 1 76 ? -15.532 6.331 -16.266 1.00 92.56 76 ASN A C 1
ATOM 609 O O . ASN A 1 76 ? -14.721 6.904 -16.994 1.00 92.56 76 ASN A O 1
ATOM 613 N N . ASP A 1 77 ? -15.854 6.826 -15.068 1.00 94.56 77 ASP A N 1
ATOM 614 C CA . ASP A 1 77 ? -15.336 8.094 -14.521 1.00 94.56 77 ASP A CA 1
ATOM 615 C C . ASP A 1 77 ? -14.422 7.896 -13.286 1.00 94.56 77 ASP A C 1
ATOM 617 O O . ASP A 1 77 ? -14.157 8.827 -12.519 1.00 94.56 77 ASP A O 1
ATOM 621 N N . VAL A 1 78 ? -13.901 6.671 -13.130 1.00 92.88 78 VAL A N 1
ATOM 622 C CA . VAL A 1 78 ? -13.110 6.169 -11.991 1.00 92.88 78 VAL A CA 1
ATOM 623 C C . VAL A 1 78 ? -12.107 7.183 -11.439 1.00 92.88 78 VAL A C 1
ATOM 625 O O . VAL A 1 78 ? -12.093 7.436 -10.244 1.00 92.88 78 VAL A O 1
ATOM 628 N N . ASN A 1 79 ? -11.287 7.797 -12.289 1.00 94.19 79 ASN A N 1
ATOM 629 C CA . ASN A 1 79 ? -10.262 8.758 -11.868 1.00 94.19 79 ASN A CA 1
ATOM 630 C C . ASN A 1 79 ? -10.562 10.193 -12.331 1.00 94.19 79 ASN A C 1
ATOM 632 O O . ASN A 1 79 ? -9.648 10.997 -12.508 1.00 94.19 79 ASN A O 1
ATOM 636 N N . THR A 1 80 ? -11.829 10.520 -12.591 1.00 93.19 80 THR A N 1
ATOM 637 C CA . THR A 1 80 ? -12.216 11.812 -13.172 1.00 93.19 80 THR A CA 1
ATOM 638 C C . THR A 1 80 ? -12.447 12.879 -12.108 1.00 93.19 80 THR A C 1
ATOM 640 O O . THR A 1 80 ? -11.916 13.981 -12.217 1.00 93.19 80 THR A O 1
ATOM 643 N N . THR A 1 81 ? -13.244 12.578 -11.080 1.00 89.38 81 THR A N 1
ATOM 644 C CA . THR A 1 81 ? -13.610 13.555 -10.032 1.00 89.38 81 THR A CA 1
ATOM 645 C C . THR A 1 81 ? -12.710 13.481 -8.801 1.00 89.38 81 THR A C 1
ATOM 647 O O . THR A 1 81 ? -12.562 14.466 -8.078 1.00 89.38 81 THR A O 1
ATOM 650 N N . ARG A 1 82 ? -12.109 12.315 -8.560 1.00 90.50 82 ARG A N 1
ATOM 651 C CA . ARG A 1 82 ? -11.074 12.048 -7.558 1.00 90.50 82 ARG A CA 1
ATOM 652 C C . ARG A 1 82 ? -10.285 10.815 -7.982 1.00 90.50 82 ARG A C 1
ATOM 654 O O . ARG A 1 82 ? -10.761 10.043 -8.806 1.00 90.50 82 ARG A O 1
ATOM 661 N N . GLU A 1 83 ? -9.106 10.626 -7.409 1.00 92.69 83 GLU A N 1
ATOM 662 C CA . GLU A 1 83 ? -8.308 9.418 -7.611 1.00 92.69 83 GLU A CA 1
ATOM 663 C C . GLU A 1 83 ? -8.959 8.255 -6.850 1.00 92.69 83 GLU A C 1
ATOM 665 O O . GLU A 1 83 ? -9.074 8.311 -5.628 1.00 92.69 83 GLU A O 1
ATOM 670 N N . ARG A 1 84 ? -9.457 7.247 -7.571 1.00 96.06 84 ARG A N 1
ATOM 671 C CA . ARG A 1 84 ? -10.087 6.044 -7.003 1.00 96.06 84 ARG A CA 1
ATOM 672 C C . ARG A 1 84 ? -9.313 4.770 -7.268 1.00 96.06 84 ARG A C 1
ATOM 674 O O . ARG A 1 84 ? -9.612 3.747 -6.668 1.00 96.06 84 ARG A O 1
ATOM 681 N N . TYR A 1 85 ? -8.391 4.803 -8.215 1.00 96.62 85 TYR A N 1
ATOM 682 C CA . TYR A 1 85 ? -7.548 3.671 -8.540 1.00 96.62 85 TYR A CA 1
ATOM 683 C C . TYR A 1 85 ? -6.179 4.186 -8.955 1.00 96.62 85 TYR A C 1
ATOM 685 O O . TYR A 1 85 ? -6.022 4.702 -10.066 1.00 96.62 85 TYR A O 1
ATOM 693 N N . ALA A 1 86 ? -5.197 4.080 -8.068 1.00 95.81 86 ALA A N 1
ATOM 694 C CA . ALA A 1 86 ? -3.853 4.574 -8.330 1.00 95.81 86 ALA A CA 1
ATOM 695 C C . ALA A 1 86 ? -2.785 3.749 -7.626 1.00 95.81 86 ALA A C 1
ATOM 697 O O . ALA A 1 86 ? -3.004 3.199 -6.550 1.00 95.81 86 ALA A O 1
ATOM 698 N N . ILE A 1 87 ? -1.611 3.697 -8.248 1.00 96.81 87 ILE A N 1
ATOM 699 C CA . ILE A 1 87 ? -0.406 3.175 -7.616 1.00 96.81 87 ILE A CA 1
ATOM 700 C C . ILE A 1 87 ? 0.137 4.266 -6.696 1.00 96.81 87 ILE A C 1
ATOM 702 O O . ILE A 1 87 ? 0.279 5.421 -7.102 1.00 96.81 87 ILE A O 1
ATOM 706 N N . MET A 1 88 ? 0.452 3.889 -5.464 1.00 98.12 88 MET A N 1
ATOM 707 C CA . MET A 1 88 ? 1.216 4.730 -4.557 1.00 98.12 88 MET A CA 1
ATOM 708 C C . MET A 1 88 ? 2.687 4.555 -4.911 1.00 98.12 88 MET A C 1
ATOM 710 O O . MET A 1 88 ? 3.326 3.628 -4.427 1.00 98.12 88 MET A O 1
ATOM 714 N N . ALA A 1 89 ? 3.189 5.388 -5.821 1.00 98.00 89 ALA A N 1
ATOM 715 C CA . ALA A 1 89 ? 4.552 5.277 -6.328 1.00 98.00 89 ALA A CA 1
ATOM 716 C C . ALA A 1 89 ? 5.576 5.512 -5.209 1.00 98.00 89 ALA A C 1
ATOM 718 O O . ALA A 1 89 ? 5.499 6.522 -4.507 1.00 98.00 89 ALA A O 1
ATOM 719 N N . ALA A 1 90 ? 6.540 4.604 -5.038 1.00 98.44 90 ALA A N 1
ATOM 720 C CA . ALA A 1 90 ? 7.548 4.699 -3.980 1.00 98.44 90 ALA A CA 1
ATOM 721 C C . ALA A 1 90 ? 8.437 5.951 -4.092 1.00 98.44 90 ALA A C 1
ATOM 723 O O . ALA A 1 90 ? 8.956 6.435 -3.086 1.00 98.44 90 ALA A O 1
ATOM 724 N N . ASP A 1 91 ? 8.584 6.525 -5.281 1.00 97.50 91 ASP A N 1
ATOM 725 C CA . ASP A 1 91 ? 9.277 7.795 -5.508 1.00 97.50 91 ASP A CA 1
ATOM 726 C C . ASP A 1 91 ? 8.367 9.039 -5.382 1.00 97.50 91 ASP A C 1
ATOM 728 O O . ASP A 1 91 ? 8.844 10.173 -5.488 1.00 97.50 91 ASP A O 1
ATOM 732 N N . ASN A 1 92 ? 7.069 8.840 -5.110 1.00 97.06 92 ASN A N 1
ATOM 733 C CA . ASN A 1 92 ? 6.024 9.864 -5.043 1.00 97.06 92 ASN A CA 1
ATOM 734 C C . ASN A 1 92 ? 5.851 10.672 -6.348 1.00 97.06 92 ASN A C 1
ATOM 736 O O . ASN A 1 92 ? 5.311 11.786 -6.331 1.00 97.06 92 ASN A O 1
ATOM 740 N N . SER A 1 93 ? 6.297 10.130 -7.481 1.00 96.62 93 SER A N 1
ATOM 741 C CA . SER A 1 93 ? 6.077 10.710 -8.797 1.00 96.62 93 SER A CA 1
ATOM 742 C C . SER A 1 93 ? 4.752 10.242 -9.401 1.00 96.62 93 SER A C 1
ATOM 744 O O . SER A 1 93 ? 4.156 9.242 -9.011 1.00 96.62 93 SER A O 1
ATOM 746 N N . LYS A 1 94 ? 4.237 11.032 -10.345 1.00 92.44 94 LYS A N 1
ATOM 747 C CA . LYS A 1 94 ? 3.072 10.680 -11.179 1.00 92.44 94 LYS A CA 1
ATOM 748 C C . LYS A 1 94 ? 3.403 10.786 -12.667 1.00 92.44 94 LYS A C 1
ATOM 750 O O . LYS A 1 94 ? 2.487 10.836 -13.500 1.00 92.44 94 LYS A O 1
ATOM 755 N N . ALA A 1 95 ? 4.684 10.929 -13.012 1.00 95.19 95 ALA A N 1
ATOM 756 C CA . ALA A 1 95 ? 5.076 10.922 -14.406 1.00 95.19 95 ALA A CA 1
ATOM 757 C C . ALA A 1 95 ? 4.919 9.500 -14.973 1.00 95.19 95 ALA A C 1
ATOM 759 O O . ALA A 1 95 ? 4.511 8.548 -14.317 1.00 95.19 95 ALA A O 1
ATOM 760 N N . ARG A 1 96 ? 5.028 9.399 -16.296 1.00 91.81 96 ARG A N 1
ATOM 761 C CA . ARG A 1 96 ? 4.743 8.156 -17.036 1.00 91.81 96 ARG A CA 1
ATOM 762 C C . ARG A 1 96 ? 5.856 7.827 -18.018 1.00 91.81 96 ARG A C 1
ATOM 764 O O . ARG A 1 96 ? 5.627 7.197 -19.048 1.00 91.81 96 ARG A O 1
ATOM 771 N N . THR A 1 97 ? 7.049 8.348 -17.754 1.00 96.56 97 THR A N 1
ATOM 772 C CA . THR A 1 97 ? 8.246 8.011 -18.520 1.00 96.56 97 THR A CA 1
ATOM 773 C C . THR A 1 97 ? 8.824 6.719 -17.960 1.00 96.56 97 THR A C 1
ATOM 775 O O . THR A 1 97 ? 8.641 6.418 -16.787 1.00 96.56 97 THR A O 1
ATOM 778 N N . ILE A 1 98 ? 9.538 5.959 -18.792 1.00 93.88 98 ILE A N 1
ATOM 779 C CA . ILE A 1 98 ? 10.160 4.700 -18.357 1.00 93.88 98 ILE A CA 1
ATOM 780 C C . ILE A 1 98 ? 11.039 4.887 -17.104 1.00 93.88 98 ILE A C 1
ATOM 782 O O . ILE A 1 98 ? 10.837 4.133 -16.162 1.00 93.88 98 ILE A O 1
ATOM 786 N N . PRO A 1 99 ? 11.938 5.894 -17.028 1.00 94.19 99 PRO A N 1
ATOM 787 C CA . PRO A 1 99 ? 12.781 6.070 -15.843 1.00 94.19 99 PRO A CA 1
ATOM 788 C C . PRO A 1 99 ? 12.012 6.401 -14.559 1.00 94.19 99 PRO A C 1
ATOM 790 O O . PRO A 1 99 ? 12.547 6.211 -13.476 1.00 94.19 99 PRO A O 1
ATOM 793 N N . ASP A 1 100 ? 10.800 6.942 -14.684 1.00 96.00 100 ASP A N 1
ATOM 794 C CA . ASP A 1 100 ? 9.951 7.311 -13.550 1.00 96.00 100 ASP A CA 1
ATOM 795 C C . ASP A 1 100 ? 9.227 6.077 -13.006 1.00 96.00 100 ASP A C 1
ATOM 797 O O . ASP A 1 100 ? 9.403 5.711 -11.853 1.00 96.00 100 ASP A O 1
ATOM 801 N N . VAL A 1 101 ? 8.555 5.323 -13.881 1.00 95.94 101 VAL A N 1
ATOM 802 C CA . VAL A 1 101 ? 7.804 4.117 -13.482 1.00 95.94 101 VAL A CA 1
ATOM 803 C C . VAL A 1 101 ? 8.699 2.962 -13.002 1.00 95.94 101 VAL A C 1
ATOM 805 O O . VAL A 1 101 ? 8.214 1.978 -12.443 1.00 95.94 101 VAL A O 1
ATOM 808 N N . GLU A 1 102 ? 10.016 3.049 -13.216 1.00 96.44 102 GLU A N 1
ATOM 809 C CA . GLU A 1 102 ? 11.008 2.160 -12.594 1.00 96.44 102 GLU A CA 1
ATOM 810 C C . GLU A 1 102 ? 11.129 2.376 -11.071 1.00 96.44 102 GLU A C 1
ATOM 812 O O . GLU A 1 102 ? 11.598 1.478 -10.370 1.00 96.44 102 GLU A O 1
ATOM 817 N N . GLY A 1 103 ? 10.686 3.532 -10.564 1.00 97.00 103 GLY A N 1
ATOM 818 C CA . GLY A 1 103 ? 10.681 3.913 -9.151 1.00 97.00 103 GLY A CA 1
ATOM 819 C C . GLY A 1 103 ? 9.353 3.715 -8.417 1.00 97.00 103 GLY A C 1
ATOM 820 O O . GLY A 1 103 ? 9.277 4.012 -7.226 1.00 97.00 103 GLY A O 1
ATOM 821 N N . ASP A 1 104 ? 8.320 3.195 -9.086 1.00 97.88 104 ASP A N 1
ATOM 822 C CA . ASP A 1 104 ? 6.968 3.105 -8.517 1.00 97.88 104 ASP A CA 1
ATOM 823 C C . ASP A 1 104 ? 6.823 2.021 -7.433 1.00 97.88 104 ASP A C 1
ATOM 825 O O . ASP A 1 104 ? 5.966 2.138 -6.556 1.00 97.88 104 ASP A O 1
ATOM 829 N N . LEU A 1 105 ? 7.621 0.947 -7.485 1.00 98.38 105 LEU A N 1
ATOM 830 C CA . LEU A 1 105 ? 7.495 -0.205 -6.580 1.00 98.38 105 LEU A CA 1
ATOM 831 C C . LEU A 1 105 ? 8.444 -0.111 -5.382 1.00 98.38 105 LEU A C 1
ATOM 833 O O . LEU A 1 105 ? 9.580 0.337 -5.505 1.00 98.38 105 LEU A O 1
ATOM 837 N N . TYR A 1 106 ? 8.001 -0.597 -4.220 1.00 98.75 106 TYR A N 1
ATOM 838 C CA . TYR A 1 106 ? 8.803 -0.588 -2.995 1.00 98.75 106 TYR A CA 1
ATOM 839 C C . TYR A 1 106 ? 9.677 -1.848 -2.852 1.00 98.75 106 TYR A C 1
ATOM 841 O O . TYR A 1 106 ? 9.233 -2.946 -3.191 1.00 98.75 106 TYR A O 1
ATOM 849 N N . PRO A 1 107 ? 10.866 -1.750 -2.234 1.00 98.50 107 PRO A N 1
ATOM 850 C CA . PRO A 1 107 ? 11.520 -0.515 -1.811 1.00 98.50 107 PRO A CA 1
ATOM 851 C C . PRO A 1 107 ? 12.232 0.181 -2.984 1.00 98.50 107 PRO A C 1
ATOM 853 O O . PRO A 1 107 ? 12.758 -0.485 -3.871 1.00 98.50 107 PRO A O 1
ATOM 856 N N . PHE A 1 108 ? 12.344 1.511 -2.946 1.00 98.12 108 PHE A N 1
ATOM 857 C CA . PHE A 1 108 ? 13.070 2.280 -3.965 1.00 98.12 108 PHE A CA 1
ATOM 858 C C . PHE A 1 108 ? 13.845 3.453 -3.358 1.00 98.12 108 PHE A C 1
ATOM 860 O O . PHE A 1 108 ? 13.304 4.212 -2.561 1.00 98.12 108 PHE A O 1
ATOM 867 N N . ASN A 1 109 ? 15.128 3.605 -3.714 1.00 96.06 109 ASN A N 1
ATOM 868 C CA . ASN A 1 109 ? 16.005 4.703 -3.266 1.00 96.06 109 ASN A CA 1
ATOM 869 C C . ASN A 1 109 ? 15.953 5.011 -1.753 1.00 96.06 109 ASN A C 1
ATOM 871 O O . ASN A 1 109 ? 16.008 6.162 -1.327 1.00 96.06 109 ASN A O 1
ATOM 875 N N . GLY A 1 110 ? 15.870 3.964 -0.927 1.00 96.06 110 GLY A N 1
ATOM 876 C CA . GLY A 1 110 ? 15.792 4.079 0.532 1.00 96.06 110 GLY A CA 1
ATOM 877 C C . GLY A 1 110 ? 14.377 4.281 1.079 1.00 96.06 110 GLY A C 1
ATOM 878 O O . GLY A 1 110 ? 14.195 4.174 2.289 1.00 96.06 110 GLY A O 1
ATOM 879 N N . ASN A 1 111 ? 13.373 4.498 0.225 1.00 98.19 111 ASN A N 1
ATOM 880 C CA . ASN A 1 111 ? 11.978 4.432 0.629 1.00 98.19 111 ASN A CA 1
ATOM 881 C C . ASN A 1 111 ? 11.522 2.974 0.716 1.00 98.19 111 ASN A C 1
ATOM 883 O O . ASN A 1 111 ? 11.360 2.288 -0.292 1.00 98.19 111 ASN A O 1
ATOM 887 N N . ASN A 1 112 ? 11.328 2.500 1.939 1.00 98.56 112 ASN A N 1
ATOM 888 C CA . ASN A 1 112 ? 10.918 1.137 2.250 1.00 98.56 112 ASN A CA 1
ATOM 889 C C . ASN A 1 112 ? 9.728 1.102 3.220 1.00 98.56 112 ASN A C 1
ATOM 891 O O . ASN A 1 112 ? 9.581 0.154 3.995 1.00 98.56 112 ASN A O 1
ATOM 895 N N . SER A 1 113 ? 8.903 2.150 3.214 1.00 98.62 113 SER A N 1
ATOM 896 C CA . SER A 1 113 ? 7.766 2.260 4.121 1.00 98.62 113 SER A CA 1
ATOM 897 C C . SER A 1 113 ? 6.606 3.033 3.506 1.00 98.62 113 SER A C 1
ATOM 899 O O . SER A 1 113 ? 6.798 3.889 2.645 1.00 98.62 113 SER A O 1
ATOM 901 N N . PHE A 1 114 ? 5.403 2.745 3.985 1.00 98.75 114 PHE A N 1
ATOM 902 C CA . PHE A 1 114 ? 4.179 3.432 3.608 1.00 98.75 114 PHE A CA 1
ATOM 903 C C . PHE A 1 114 ? 3.293 3.598 4.844 1.00 98.75 114 PHE A C 1
ATOM 905 O O . PHE A 1 114 ? 2.958 2.623 5.514 1.00 98.75 114 PHE A O 1
ATOM 912 N N . GLY A 1 115 ? 2.942 4.835 5.171 1.00 98.19 115 GLY A N 1
ATOM 913 C CA . GLY A 1 115 ? 2.236 5.193 6.394 1.00 98.19 115 GLY A CA 1
ATOM 914 C C . GLY A 1 115 ? 1.780 6.647 6.390 1.00 98.19 115 GLY A C 1
ATOM 915 O O . GLY A 1 115 ? 1.860 7.350 5.384 1.00 98.19 115 GLY A O 1
ATOM 916 N N . ASN A 1 116 ? 1.285 7.130 7.526 1.00 97.38 116 ASN A N 1
ATOM 917 C CA . ASN A 1 116 ? 0.684 8.466 7.600 1.00 97.38 116 ASN A CA 1
ATOM 918 C C . ASN A 1 116 ? 1.689 9.602 7.343 1.00 97.38 116 ASN A C 1
ATOM 920 O O . ASN A 1 116 ? 1.309 10.662 6.851 1.00 97.38 116 ASN A O 1
ATOM 924 N N . THR A 1 117 ? 2.953 9.402 7.718 1.00 95.62 117 THR A N 1
ATOM 925 C CA . THR A 1 117 ? 4.015 10.421 7.661 1.00 95.62 117 THR A CA 1
ATOM 926 C C . THR A 1 117 ? 5.037 10.170 6.551 1.00 95.62 117 THR A C 1
ATOM 928 O O . THR A 1 117 ? 6.006 10.921 6.436 1.00 95.62 117 THR A O 1
ATOM 931 N N . THR A 1 118 ? 4.837 9.132 5.733 1.00 97.50 118 THR A N 1
ATOM 932 C CA . THR A 1 118 ? 5.713 8.808 4.602 1.00 97.50 118 THR A CA 1
ATOM 933 C C . THR A 1 118 ? 5.397 9.680 3.389 1.00 97.50 118 THR A C 1
ATOM 935 O O . THR A 1 118 ? 4.395 10.393 3.345 1.00 97.50 118 THR A O 1
ATOM 938 N N . ILE A 1 119 ? 6.264 9.619 2.380 1.00 95.62 119 ILE A N 1
ATOM 939 C CA . ILE A 1 119 ? 6.053 10.247 1.074 1.00 95.62 119 ILE A CA 1
ATOM 940 C C . ILE A 1 119 ? 6.194 9.128 0.028 1.00 95.62 119 ILE A C 1
ATOM 942 O O . ILE A 1 119 ? 7.304 8.617 -0.113 1.00 95.62 119 ILE A O 1
ATOM 946 N N . PRO A 1 120 ? 5.109 8.700 -0.650 1.00 97.31 120 PRO A N 1
ATOM 947 C CA . PRO A 1 120 ? 3.715 9.135 -0.486 1.00 97.31 120 PRO A CA 1
ATOM 948 C C . PRO A 1 120 ? 3.121 8.739 0.874 1.00 97.31 120 PRO A C 1
ATOM 950 O O . PRO A 1 120 ? 3.583 7.792 1.511 1.00 97.31 120 PRO A O 1
ATOM 953 N N . ALA A 1 121 ? 2.085 9.461 1.307 1.00 97.94 121 ALA A N 1
ATOM 954 C CA . ALA A 1 121 ? 1.369 9.204 2.557 1.00 97.94 121 ALA A CA 1
ATOM 955 C C . ALA A 1 121 ? 0.155 8.282 2.343 1.00 97.94 121 ALA A C 1
ATOM 957 O O . ALA A 1 121 ? -0.505 8.350 1.306 1.00 97.94 121 ALA A O 1
ATOM 958 N N . ALA A 1 122 ? -0.183 7.484 3.357 1.00 97.94 122 ALA A N 1
ATOM 959 C CA . ALA A 1 122 ? -1.352 6.601 3.387 1.00 97.94 122 ALA A CA 1
ATOM 960 C C . ALA A 1 122 ? -2.662 7.368 3.661 1.00 97.94 122 ALA A C 1
ATOM 962 O O . ALA A 1 122 ? -3.277 7.249 4.726 1.00 97.94 122 ALA A O 1
ATOM 963 N N . THR A 1 123 ? -3.067 8.210 2.710 1.00 97.94 123 THR A N 1
ATOM 964 C CA . THR A 1 123 ? -4.270 9.051 2.800 1.00 97.94 123 THR A CA 1
ATOM 965 C C . THR A 1 123 ? -5.538 8.315 2.366 1.00 97.94 123 THR A C 1
ATOM 967 O O . THR A 1 123 ? -5.495 7.221 1.816 1.00 97.94 123 THR A O 1
ATOM 970 N N . LEU A 1 124 ? -6.700 8.894 2.650 1.00 98.44 124 LEU A N 1
ATOM 971 C CA . LEU A 1 124 ? -7.998 8.330 2.293 1.00 98.44 124 LEU A CA 1
ATOM 972 C C . LEU A 1 124 ? -8.903 9.395 1.660 1.00 98.44 124 LEU A C 1
ATOM 974 O O . LEU A 1 124 ? -8.829 10.585 1.973 1.00 98.44 124 LEU A O 1
ATOM 978 N N . ASN A 1 125 ? -9.815 8.967 0.802 1.00 98.00 125 ASN A N 1
ATOM 979 C CA . ASN A 1 125 ? -10.915 9.737 0.251 1.00 98.00 125 ASN A CA 1
ATOM 980 C C . ASN A 1 125 ? -12.087 9.819 1.232 1.00 98.00 125 ASN A C 1
ATOM 982 O O . ASN A 1 125 ? -12.721 10.881 1.320 1.00 98.00 125 ASN A O 1
ATOM 986 N N . HIS A 1 126 ? -12.349 8.748 1.982 1.00 98.00 126 HIS A N 1
ATOM 987 C CA . HIS A 1 126 ? -13.366 8.654 3.025 1.00 98.00 126 HIS A CA 1
ATOM 988 C C . HIS A 1 126 ? -12.746 8.762 4.418 1.00 98.00 126 HIS A C 1
ATOM 990 O O . HIS A 1 126 ? -11.568 8.487 4.628 1.00 98.00 126 HIS A O 1
ATOM 996 N N . ALA A 1 127 ? -13.543 9.218 5.384 1.00 98.00 127 ALA A N 1
ATOM 997 C CA . ALA A 1 127 ? -13.074 9.309 6.758 1.00 98.00 127 ALA A CA 1
ATOM 998 C C . ALA A 1 127 ? -12.821 7.906 7.331 1.00 98.00 127 ALA A C 1
ATOM 1000 O O . ALA A 1 127 ? -13.589 6.975 7.081 1.00 98.00 127 ALA A O 1
ATOM 1001 N N . ASN A 1 128 ? -11.757 7.777 8.113 1.00 97.31 128 ASN A N 1
ATOM 1002 C CA . ASN A 1 128 ? -11.514 6.623 8.961 1.00 97.31 128 ASN A CA 1
ATOM 1003 C C . ASN A 1 128 ? -12.351 6.738 10.252 1.00 97.31 128 ASN A C 1
ATOM 1005 O O . ASN A 1 128 ? -13.065 7.719 10.474 1.00 97.31 128 ASN A O 1
ATOM 1009 N N . THR A 1 129 ? -12.284 5.730 11.119 1.00 95.00 129 THR A N 1
ATOM 1010 C CA . THR A 1 129 ? -13.045 5.647 12.377 1.00 95.00 129 THR A CA 1
ATOM 1011 C C . THR A 1 129 ? -12.771 6.794 13.354 1.00 95.00 129 THR A C 1
ATOM 1013 O O . THR A 1 129 ? -13.644 7.136 14.149 1.00 95.00 129 THR A O 1
ATOM 1016 N N . ASP A 1 130 ? -11.599 7.428 13.272 1.00 94.06 130 ASP A N 1
ATOM 1017 C CA . ASP A 1 130 ? -11.226 8.616 14.051 1.00 94.06 130 ASP A CA 1
ATOM 1018 C C . ASP A 1 130 ? -11.671 9.946 13.403 1.00 94.06 130 ASP A C 1
ATOM 1020 O O . ASP A 1 130 ? -11.395 11.023 13.931 1.00 94.06 130 ASP A O 1
ATOM 1024 N N . GLY A 1 131 ? -12.356 9.888 12.256 1.00 96.25 131 GLY A N 1
ATOM 1025 C CA . GLY A 1 131 ? -12.798 11.046 11.480 1.00 96.25 131 GLY A CA 1
ATOM 1026 C C . GLY A 1 131 ? -11.717 11.678 10.596 1.00 96.25 131 GLY A C 1
ATOM 102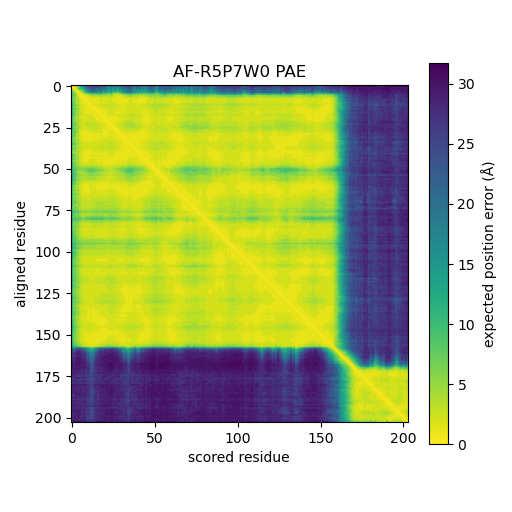7 O O . GLY A 1 131 ? -12.025 12.593 9.828 1.00 96.25 131 GLY A O 1
ATOM 1028 N N . SER A 1 132 ? -10.467 11.211 10.669 1.00 97.12 132 SER A N 1
ATOM 1029 C CA . SER A 1 132 ? -9.378 11.677 9.808 1.00 97.12 132 SER A CA 1
ATOM 1030 C C . SER A 1 132 ? -9.465 11.062 8.406 1.00 97.12 132 SER A C 1
ATOM 1032 O O . SER A 1 132 ? -10.219 10.125 8.161 1.00 97.12 132 SER A O 1
ATOM 1034 N N . LYS A 1 133 ? -8.663 11.575 7.468 1.00 97.62 133 LYS A N 1
ATOM 1035 C CA . LYS A 1 133 ? -8.444 10.975 6.140 1.00 97.62 133 LYS A CA 1
ATOM 1036 C C . LYS A 1 133 ? -7.093 10.257 6.066 1.00 97.62 133 LYS A C 1
ATOM 1038 O O . LYS A 1 133 ? -6.365 10.388 5.084 1.00 97.62 133 LYS A O 1
ATOM 1043 N N . LEU A 1 134 ? -6.735 9.566 7.144 1.00 97.75 134 LEU A N 1
ATOM 1044 C CA . LEU A 1 134 ? -5.496 8.807 7.281 1.00 97.75 134 LEU A CA 1
ATOM 1045 C C . LEU A 1 134 ? -5.815 7.342 7.563 1.00 97.75 134 LEU A C 1
ATOM 1047 O O . LEU A 1 134 ? -6.720 7.031 8.339 1.00 97.75 134 LEU A O 1
ATOM 1051 N N . LEU A 1 135 ? -5.057 6.436 6.946 1.00 97.81 135 LEU A N 1
ATOM 1052 C CA . LEU A 1 135 ? -5.261 4.997 7.107 1.00 97.81 135 LEU A CA 1
ATOM 1053 C C . LEU A 1 135 ? -4.972 4.528 8.541 1.00 97.81 135 LEU A C 1
ATOM 1055 O O . LEU A 1 135 ? -5.589 3.569 9.013 1.00 97.81 135 LEU A O 1
ATOM 1059 N N . ASN A 1 136 ? -4.036 5.198 9.230 1.00 97.31 136 ASN A N 1
ATOM 1060 C CA . ASN A 1 136 ? -3.541 4.816 10.559 1.00 97.31 136 ASN A CA 1
ATOM 1061 C C . ASN A 1 136 ? -3.067 3.353 10.609 1.00 97.31 136 ASN A C 1
ATOM 1063 O O . ASN A 1 136 ? -3.159 2.680 11.634 1.00 97.31 136 ASN A O 1
ATOM 1067 N N . LYS A 1 137 ? -2.578 2.846 9.480 1.00 98.06 137 LYS A N 1
ATOM 1068 C CA . LYS A 1 137 ? -1.931 1.547 9.353 1.00 98.06 137 LYS A CA 1
ATOM 1069 C C . LYS A 1 137 ? -0.677 1.752 8.534 1.00 98.06 137 LYS A C 1
ATOM 1071 O O . LYS A 1 137 ? -0.682 2.542 7.591 1.00 98.06 137 LYS A O 1
ATOM 1076 N N . GLU A 1 138 ? 0.384 1.075 8.926 1.00 97.69 138 GLU A N 1
ATOM 1077 C CA . GLU A 1 138 ? 1.711 1.326 8.388 1.00 97.69 138 GLU A CA 1
ATOM 1078 C C . GLU A 1 138 ? 2.351 0.022 7.943 1.00 97.69 138 GLU A C 1
ATOM 1080 O O . GLU A 1 138 ? 2.199 -1.022 8.584 1.00 97.69 138 GLU A O 1
ATOM 1085 N N . ILE A 1 139 ? 3.080 0.112 6.838 1.00 98.56 139 ILE A N 1
ATOM 1086 C CA . ILE A 1 139 ? 3.953 -0.932 6.335 1.00 98.56 139 ILE A CA 1
ATOM 1087 C C . ILE A 1 139 ? 5.379 -0.408 6.430 1.00 98.56 139 ILE A C 1
ATOM 1089 O O . ILE A 1 139 ? 5.679 0.667 5.913 1.00 98.56 139 ILE A O 1
ATOM 1093 N N . THR A 1 140 ? 6.263 -1.148 7.084 1.00 98.81 140 THR A N 1
ATOM 1094 C CA . THR A 1 140 ? 7.666 -0.761 7.273 1.00 98.81 140 THR A CA 1
ATOM 1095 C C . THR A 1 140 ? 8.607 -1.912 6.953 1.00 98.81 140 THR A C 1
ATOM 1097 O O . THR A 1 140 ? 8.179 -3.054 6.768 1.00 98.81 140 THR A O 1
ATOM 1100 N N . ASP A 1 141 ? 9.902 -1.602 6.872 1.00 98.56 141 ASP A N 1
ATOM 1101 C CA . ASP A 1 141 ? 10.968 -2.564 6.586 1.00 98.56 141 ASP A CA 1
ATOM 1102 C C . ASP A 1 141 ? 10.722 -3.379 5.302 1.00 98.56 141 ASP A C 1
ATOM 1104 O O . ASP A 1 141 ? 11.078 -4.559 5.227 1.00 98.56 141 ASP A O 1
ATOM 1108 N N . ILE A 1 142 ? 10.117 -2.752 4.281 1.00 98.88 142 ILE A N 1
ATOM 1109 C CA . ILE A 1 142 ? 9.855 -3.404 2.996 1.00 98.88 142 ILE A CA 1
ATOM 1110 C C . ILE A 1 142 ? 11.196 -3.813 2.387 1.00 98.88 142 ILE A C 1
ATOM 1112 O O . ILE A 1 142 ? 12.056 -2.981 2.097 1.00 98.88 142 ILE A O 1
ATOM 1116 N N . THR A 1 143 ? 11.375 -5.112 2.203 1.00 98.69 143 THR A N 1
ATOM 1117 C CA . THR A 1 143 ? 12.626 -5.708 1.749 1.00 98.69 143 THR A CA 1
ATOM 1118 C C . THR A 1 143 ? 12.334 -6.631 0.583 1.00 98.69 143 THR A C 1
ATOM 1120 O O . THR A 1 143 ? 11.534 -7.556 0.713 1.00 98.69 143 THR A O 1
ATOM 1123 N N . GLN A 1 144 ? 13.009 -6.403 -0.542 1.00 98.25 144 GLN A N 1
ATOM 1124 C 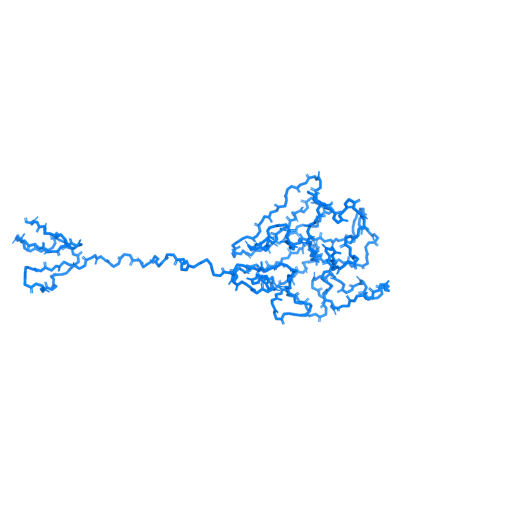CA . GLN A 1 144 ? 13.064 -7.370 -1.628 1.00 98.25 144 GLN A CA 1
ATOM 1125 C C . GLN A 1 144 ? 14.249 -8.308 -1.411 1.00 98.25 144 GLN A C 1
ATOM 1127 O O . GLN A 1 144 ? 15.403 -7.880 -1.382 1.00 98.25 144 GLN A O 1
ATOM 1132 N N . ASN A 1 145 ? 13.952 -9.591 -1.234 1.00 98.19 145 ASN A N 1
ATOM 1133 C CA . ASN A 1 145 ? 14.953 -10.628 -1.045 1.00 98.19 145 ASN A CA 1
ATOM 1134 C C . ASN A 1 145 ? 15.605 -11.000 -2.385 1.00 98.19 145 ASN A C 1
ATOM 1136 O O . ASN A 1 145 ? 15.069 -10.741 -3.464 1.00 98.19 145 ASN A O 1
ATOM 1140 N N . ALA A 1 146 ? 16.767 -11.655 -2.320 1.00 97.06 146 ALA A N 1
ATOM 1141 C CA . ALA A 1 146 ? 17.531 -12.042 -3.509 1.00 97.06 146 ALA A CA 1
ATOM 1142 C C . ALA A 1 146 ? 16.785 -13.019 -4.441 1.00 97.06 146 ALA A C 1
ATOM 1144 O O . ALA A 1 146 ? 17.106 -13.096 -5.623 1.00 97.06 146 ALA A O 1
ATOM 1145 N N . ASP A 1 147 ? 15.803 -13.756 -3.919 1.00 95.94 147 ASP A N 1
ATOM 1146 C CA . ASP A 1 147 ? 14.949 -14.680 -4.673 1.00 95.94 147 ASP A CA 1
ATOM 1147 C C . ASP A 1 147 ? 13.693 -14.012 -5.266 1.00 95.94 147 ASP A C 1
ATOM 1149 O O . ASP A 1 147 ? 12.842 -14.696 -5.827 1.00 95.94 147 ASP A O 1
ATOM 1153 N N . GLY A 1 148 ? 13.561 -12.686 -5.144 1.00 96.69 148 GLY A N 1
ATOM 1154 C CA . GLY A 1 148 ? 12.412 -11.928 -5.641 1.00 96.69 148 GLY A CA 1
ATOM 1155 C C . GLY A 1 148 ? 11.192 -11.949 -4.717 1.00 96.69 148 GLY A C 1
ATOM 1156 O O . GLY A 1 148 ? 10.174 -11.337 -5.040 1.00 96.69 148 GLY A O 1
ATOM 1157 N N . THR A 1 149 ? 11.264 -12.610 -3.559 1.00 98.50 149 THR A N 1
ATOM 1158 C CA . THR A 1 149 ? 10.209 -12.505 -2.544 1.00 98.50 149 THR A CA 1
ATOM 1159 C C . THR A 1 149 ? 10.263 -11.158 -1.816 1.00 98.50 149 THR A C 1
ATOM 1161 O O . THR A 1 149 ? 11.315 -10.520 -1.738 1.00 98.50 149 THR A O 1
ATOM 1164 N N . ILE A 1 150 ? 9.127 -10.718 -1.271 1.00 98.75 150 ILE A N 1
ATOM 1165 C CA . ILE A 1 150 ? 9.021 -9.495 -0.466 1.00 98.75 150 ILE A CA 1
ATOM 1166 C C . ILE A 1 150 ? 8.790 -9.845 1.008 1.00 98.75 150 ILE A C 1
ATOM 1168 O O . ILE A 1 150 ? 8.018 -10.743 1.333 1.00 98.75 150 ILE A O 1
ATOM 1172 N N . SER A 1 151 ? 9.406 -9.091 1.912 1.00 98.81 151 SER A N 1
ATOM 1173 C CA . SER A 1 151 ? 9.092 -9.101 3.343 1.00 98.81 151 SER A CA 1
ATOM 1174 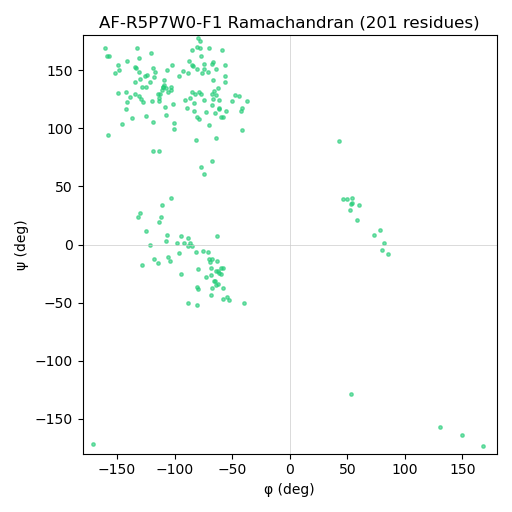C C . SER A 1 151 ? 8.747 -7.687 3.811 1.00 98.81 151 SER A C 1
ATOM 1176 O O . SER A 1 151 ? 9.324 -6.725 3.311 1.00 98.81 151 SER A O 1
ATOM 1178 N N . PHE A 1 152 ? 7.828 -7.548 4.765 1.00 98.88 152 PHE A N 1
ATOM 1179 C CA . PHE A 1 152 ? 7.489 -6.268 5.392 1.00 98.88 152 PHE A CA 1
ATOM 1180 C C . PHE A 1 152 ? 6.834 -6.476 6.758 1.00 98.88 152 PHE A C 1
ATOM 1182 O O . PHE A 1 152 ? 6.315 -7.549 7.065 1.00 98.88 152 PHE A O 1
ATOM 1189 N N . LYS A 1 153 ? 6.808 -5.426 7.574 1.00 98.81 153 LYS A N 1
ATOM 1190 C CA . LYS A 1 153 ? 6.053 -5.393 8.828 1.00 98.81 153 LYS A CA 1
ATOM 1191 C C . LYS A 1 153 ? 4.797 -4.574 8.637 1.00 98.81 153 LYS A C 1
ATOM 1193 O O . LYS A 1 153 ? 4.860 -3.488 8.077 1.00 98.81 153 LYS A O 1
ATOM 1198 N N . PHE A 1 154 ? 3.683 -5.072 9.139 1.00 98.75 154 PHE A N 1
ATOM 1199 C CA . PHE A 1 154 ? 2.413 -4.372 9.174 1.00 98.75 154 PHE A CA 1
ATOM 1200 C C . PHE A 1 154 ? 2.060 -4.019 10.616 1.00 98.75 154 PHE A C 1
ATOM 1202 O O . PHE A 1 154 ? 2.158 -4.867 11.508 1.00 98.75 154 PHE A O 1
ATOM 1209 N N . ARG A 1 155 ? 1.649 -2.769 10.837 1.00 97.94 155 ARG A N 1
ATOM 1210 C CA . ARG A 1 155 ? 1.227 -2.253 12.142 1.00 97.94 155 ARG A CA 1
ATOM 1211 C C . ARG A 1 155 ? -0.106 -1.537 12.021 1.00 97.94 155 ARG A C 1
ATOM 1213 O O . ARG A 1 155 ? -0.260 -0.657 11.173 1.00 97.94 155 ARG A O 1
ATOM 1220 N N . ASN A 1 156 ? -1.066 -1.917 12.861 1.00 96.31 156 ASN A N 1
ATOM 1221 C CA . ASN A 1 156 ? -2.373 -1.272 12.907 1.00 96.31 156 ASN A CA 1
ATOM 1222 C C . ASN A 1 156 ? -2.435 -0.297 14.087 1.00 96.31 156 ASN A C 1
ATOM 1224 O O . ASN A 1 156 ? -2.592 -0.703 15.237 1.00 96.31 156 ASN A O 1
ATOM 1228 N N . ASN A 1 157 ? -2.345 0.997 13.786 1.00 93.50 157 ASN A N 1
ATOM 1229 C CA . ASN A 1 157 ? -2.382 2.070 14.777 1.00 93.50 157 ASN A CA 1
ATOM 1230 C C . ASN A 1 157 ? -3.807 2.603 15.008 1.00 93.50 157 ASN A C 1
ATOM 1232 O O . ASN A 1 157 ? -3.992 3.523 15.809 1.00 93.50 157 ASN A O 1
ATOM 1236 N N . ASN A 1 158 ? -4.828 2.045 14.342 1.00 87.19 158 ASN A N 1
ATOM 1237 C CA . ASN A 1 158 ? -6.212 2.319 14.708 1.00 87.19 158 ASN A CA 1
ATOM 1238 C C . ASN A 1 158 ? -6.438 1.750 16.109 1.00 87.19 158 ASN A C 1
ATOM 1240 O O . ASN A 1 158 ? -6.390 0.539 16.328 1.00 87.19 158 ASN A O 1
ATOM 1244 N N . THR A 1 159 ? -6.663 2.628 17.083 1.00 68.12 159 THR A N 1
ATOM 1245 C CA . THR A 1 159 ? -6.980 2.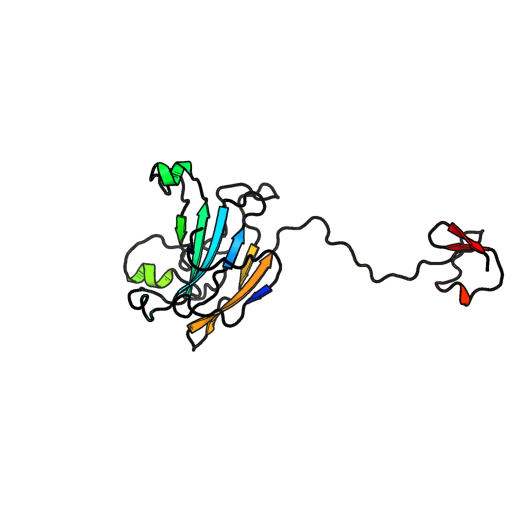182 18.436 1.00 68.12 159 THR A CA 1
ATOM 1246 C C . THR A 1 159 ? -8.374 1.566 18.421 1.00 68.12 159 THR A C 1
ATOM 1248 O O . THR A 1 159 ? -9.386 2.262 18.425 1.00 68.12 159 THR A O 1
ATOM 1251 N N . THR A 1 160 ? -8.456 0.235 18.440 1.00 59.72 160 THR A N 1
ATOM 1252 C CA . THR A 1 160 ? -9.644 -0.417 18.991 1.00 59.72 160 THR A CA 1
ATOM 1253 C C . THR A 1 160 ? -9.712 0.054 20.436 1.00 59.72 160 THR A C 1
ATOM 1255 O O . THR A 1 160 ? -8.803 -0.259 21.205 1.00 59.72 160 THR A O 1
ATOM 1258 N N . GLY A 1 161 ? -10.684 0.905 20.776 1.00 48.22 161 GLY A N 1
ATOM 1259 C CA . GLY A 1 161 ? -10.774 1.515 22.101 1.00 48.22 161 GLY A CA 1
ATOM 1260 C C . GLY A 1 161 ? -10.479 0.488 23.193 1.00 48.22 161 GLY A C 1
ATOM 1261 O O . GLY A 1 161 ? -11.206 -0.486 23.306 1.00 48.22 161 GLY A O 1
ATOM 1262 N N . ILE A 1 162 ? -9.380 0.695 23.926 1.00 46.97 162 ILE A N 1
ATOM 1263 C CA . ILE A 1 162 ? -8.901 -0.132 25.042 1.00 46.97 162 ILE A CA 1
ATOM 1264 C C . ILE A 1 162 ? -9.009 -1.641 24.748 1.00 46.97 162 ILE A C 1
ATOM 1266 O O . ILE A 1 162 ? -9.978 -2.295 25.131 1.00 46.97 162 ILE A O 1
ATOM 1270 N N . SER A 1 163 ? -7.967 -2.228 24.156 1.00 44.81 163 SER A N 1
ATOM 1271 C CA . SER A 1 163 ? -7.720 -3.663 24.330 1.00 44.81 163 SER A CA 1
ATOM 1272 C C . SER A 1 163 ? -7.768 -3.957 25.827 1.00 44.81 163 SER A C 1
ATOM 1274 O O . SER A 1 163 ? -7.076 -3.281 26.592 1.00 44.81 163 SER A O 1
ATOM 1276 N N . GLU A 1 164 ? -8.631 -4.888 26.242 1.00 47.50 164 GLU A N 1
ATOM 1277 C CA . GLU A 1 164 ? -8.783 -5.299 27.636 1.00 47.50 164 GLU A CA 1
ATOM 1278 C C . GLU A 1 164 ? -7.420 -5.313 28.326 1.00 47.50 164 GLU A C 1
ATOM 1280 O O . GLU A 1 164 ? -6.485 -5.985 27.880 1.00 47.50 164 GLU A O 1
ATOM 1285 N N . ILE A 1 165 ? -7.301 -4.555 29.417 1.00 44.59 165 IL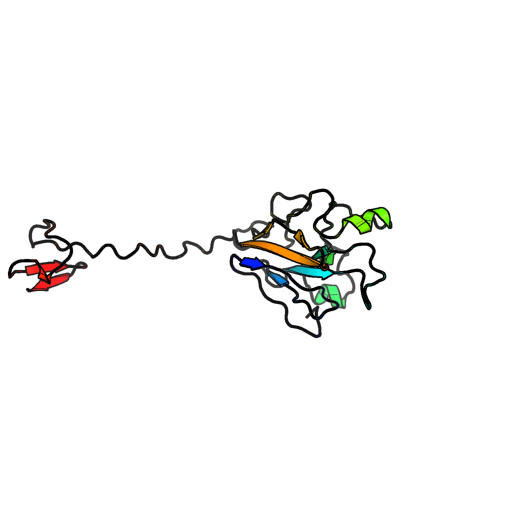E A N 1
ATOM 1286 C CA . ILE A 1 165 ? -6.182 -4.716 30.330 1.00 44.59 165 ILE A CA 1
ATOM 1287 C C . ILE A 1 165 ? -6.352 -6.126 30.899 1.00 44.59 165 ILE A C 1
ATOM 1289 O O . ILE A 1 165 ? -7.029 -6.318 31.908 1.00 44.59 165 ILE A O 1
ATOM 1293 N N . ASN A 1 166 ? -5.741 -7.125 30.259 1.00 50.88 166 ASN A N 1
ATOM 1294 C CA . ASN A 1 166 ? -5.381 -8.370 30.917 1.00 50.88 166 ASN A CA 1
ATOM 1295 C C . ASN A 1 166 ? -4.287 -8.013 31.922 1.00 50.88 166 ASN A C 1
ATOM 1297 O O . ASN A 1 166 ? -3.107 -8.298 31.738 1.00 50.88 166 ASN A O 1
ATOM 1301 N N . ALA A 1 167 ? -4.691 -7.323 32.988 1.00 46.62 167 ALA A N 1
ATOM 1302 C CA . ALA A 1 167 ? -3.947 -7.336 34.218 1.00 46.62 167 ALA A CA 1
ATOM 1303 C C . ALA A 1 167 ? -3.912 -8.812 34.584 1.00 46.62 167 ALA A C 1
ATOM 1305 O O . ALA A 1 167 ? -4.959 -9.391 34.893 1.00 46.62 167 ALA A O 1
ATOM 1306 N N . GLU A 1 168 ? -2.736 -9.434 34.475 1.00 47.06 168 GLU A N 1
ATOM 1307 C CA . GLU A 1 168 ? -2.499 -10.715 35.118 1.00 47.06 168 GLU A CA 1
ATOM 1308 C C . GLU A 1 168 ? -3.134 -10.626 36.497 1.00 47.06 168 GLU A C 1
ATOM 1310 O O . GLU A 1 168 ? -2.810 -9.724 37.273 1.00 47.06 168 GLU A O 1
ATOM 1315 N N . SER A 1 169 ? -4.128 -11.486 36.719 1.00 43.50 169 SER A N 1
ATOM 1316 C CA . SER A 1 169 ? -4.945 -11.537 37.920 1.00 43.50 169 SER A CA 1
ATOM 1317 C C . SER A 1 169 ? -4.050 -11.343 39.146 1.00 43.50 169 SER A C 1
ATOM 1319 O O . SER A 1 169 ? -3.461 -12.303 39.657 1.00 43.50 169 SER A O 1
ATOM 1321 N N . SER A 1 170 ? -3.994 -10.119 39.676 1.00 60.03 170 SER A N 1
ATOM 1322 C CA . SER A 1 170 ? -3.608 -9.943 41.061 1.00 60.03 170 SER A CA 1
ATOM 1323 C C . SER A 1 170 ? -4.682 -10.702 41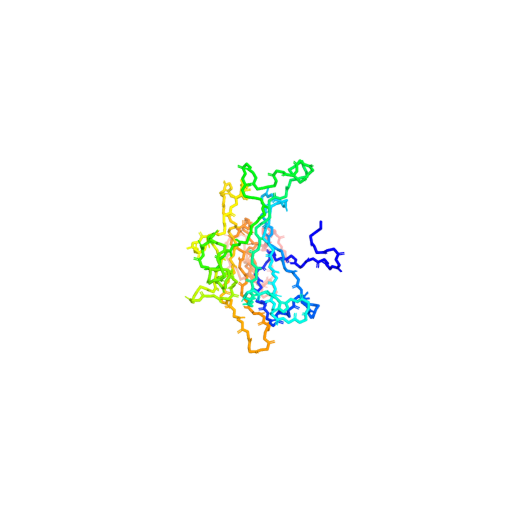.826 1.00 60.03 170 SER A C 1
ATOM 1325 O O . SER A 1 170 ? -5.883 -10.456 41.672 1.00 60.03 170 SER A O 1
ATOM 1327 N N . LYS A 1 171 ? -4.269 -11.756 42.538 1.00 71.06 171 LYS A N 1
ATOM 1328 C CA . LYS A 1 171 ? -5.201 -12.530 43.357 1.00 71.06 171 LYS A CA 1
ATOM 1329 C C . LYS A 1 171 ? -6.012 -11.516 44.174 1.00 71.06 171 LYS A C 1
ATOM 1331 O O . LYS A 1 171 ? -5.408 -10.630 44.775 1.00 71.06 171 LYS A O 1
ATOM 1336 N N . PRO A 1 172 ? -7.351 -11.577 44.175 1.00 80.38 172 PRO A N 1
ATOM 1337 C CA . PRO A 1 172 ? -8.138 -10.557 44.845 1.00 80.38 172 PRO A CA 1
ATOM 1338 C C . PRO A 1 172 ? -7.807 -10.567 46.334 1.00 80.38 172 PRO A C 1
ATOM 1340 O O . PRO A 1 172 ? -7.910 -11.615 46.977 1.00 80.38 172 PRO A O 1
ATOM 1343 N N . ALA A 1 173 ? -7.405 -9.408 46.858 1.00 89.00 173 ALA A N 1
ATOM 1344 C CA . ALA A 1 173 ? -7.116 -9.236 48.272 1.00 89.00 173 ALA A CA 1
ATOM 1345 C C . ALA A 1 173 ? -8.335 -9.633 49.119 1.00 89.00 173 ALA A C 1
ATOM 1347 O O . ALA A 1 173 ? -9.492 -9.382 48.767 1.00 89.00 173 ALA A O 1
ATOM 1348 N N . ILE A 1 174 ? -8.057 -10.295 50.232 1.00 92.38 174 ILE A N 1
ATOM 1349 C CA . ILE A 1 174 ? -9.033 -10.752 51.210 1.00 92.38 174 ILE A CA 1
ATOM 1350 C C . ILE A 1 174 ? -8.957 -9.802 52.392 1.00 92.38 174 ILE A C 1
ATOM 1352 O O . ILE A 1 174 ? -7.863 -9.526 52.879 1.00 92.38 174 ILE A O 1
ATOM 1356 N N . TYR A 1 175 ? -10.100 -9.333 52.879 1.00 93.69 175 TYR A N 1
ATOM 1357 C CA . TYR A 1 175 ? -10.172 -8.420 54.019 1.00 93.69 175 TYR A CA 1
ATOM 1358 C C . TYR A 1 175 ? -10.949 -9.055 55.172 1.00 93.69 175 TYR A C 1
ATOM 1360 O O . TYR A 1 175 ? -11.828 -9.890 54.953 1.00 93.69 175 TYR A O 1
ATOM 1368 N N . ASN A 1 176 ? -10.649 -8.673 56.411 1.00 91.88 176 ASN A N 1
ATOM 1369 C CA . ASN A 1 176 ? -11.525 -8.985 57.541 1.00 91.88 176 ASN A CA 1
ATOM 1370 C C . ASN A 1 176 ? -12.735 -8.027 57.576 1.00 91.88 176 ASN A C 1
ATOM 1372 O O . ASN A 1 176 ? -12.824 -7.079 56.797 1.00 91.88 176 ASN A O 1
ATOM 1376 N N . MET A 1 177 ? -13.670 -8.255 58.501 1.00 87.94 177 MET A N 1
ATOM 1377 C CA . MET A 1 177 ? -14.883 -7.432 58.642 1.00 87.94 177 MET A CA 1
ATOM 1378 C C . MET A 1 177 ? -14.618 -5.963 59.013 1.00 87.94 177 MET A C 1
ATOM 1380 O O . MET A 1 177 ? -15.514 -5.139 58.861 1.00 87.94 177 MET A O 1
ATOM 1384 N N . ASN A 1 178 ? -13.403 -5.635 59.457 1.00 88.81 178 ASN A N 1
ATOM 1385 C CA . ASN A 1 178 ? -12.979 -4.270 59.770 1.00 88.81 178 ASN A CA 1
ATOM 1386 C C . ASN A 1 178 ? -12.257 -3.602 58.583 1.00 88.81 178 ASN A C 1
ATOM 1388 O O . ASN A 1 178 ? -11.698 -2.522 58.743 1.00 88.81 178 ASN A O 1
ATOM 1392 N N . GLY A 1 179 ? -12.224 -4.243 57.406 1.00 84.25 179 GLY A N 1
ATOM 1393 C CA . GLY A 1 179 ? -11.578 -3.712 56.203 1.00 84.25 179 GLY A CA 1
ATOM 1394 C C . GLY A 1 179 ? -10.053 -3.851 56.179 1.00 84.25 179 GLY A C 1
ATOM 1395 O O . GLY A 1 179 ? -9.404 -3.255 55.325 1.00 84.25 179 GLY A O 1
ATOM 1396 N N . ILE A 1 180 ? -9.458 -4.638 57.081 1.00 88.81 180 ILE A N 1
ATOM 1397 C CA . ILE A 1 180 ? -8.005 -4.866 57.113 1.00 88.81 180 ILE A CA 1
ATOM 1398 C C . ILE A 1 180 ? -7.645 -5.995 56.147 1.00 88.81 180 ILE A C 1
ATOM 1400 O O . ILE A 1 180 ? -8.265 -7.060 56.188 1.00 88.81 180 ILE A O 1
ATOM 1404 N N . MET A 1 181 ? -6.633 -5.776 55.304 1.00 89.12 181 MET A N 1
ATOM 1405 C CA . MET A 1 181 ? -6.128 -6.771 54.355 1.00 89.12 181 MET A CA 1
ATOM 1406 C C . MET A 1 181 ? -5.476 -7.953 55.088 1.00 89.12 181 MET A C 1
ATOM 1408 O O . MET A 1 181 ? -4.557 -7.778 55.882 1.00 89.12 181 MET A O 1
ATOM 1412 N N . MET A 1 182 ? -5.943 -9.161 54.783 1.00 90.19 182 MET A N 1
ATOM 1413 C CA . MET A 1 182 ? -5.512 -10.430 55.374 1.00 90.19 182 MET A CA 1
ATOM 1414 C C . MET A 1 182 ? -4.605 -11.248 54.441 1.00 90.19 182 MET A C 1
ATOM 1416 O O . MET A 1 182 ? -3.964 -12.191 54.892 1.00 90.19 182 MET A O 1
ATOM 1420 N N . GLY A 1 183 ? -4.538 -10.903 53.152 1.00 88.75 183 GLY A N 1
ATOM 1421 C CA . GLY A 1 183 ? -3.700 -11.576 52.156 1.00 88.75 183 GLY A CA 1
ATOM 1422 C C . GLY A 1 183 ? -4.478 -11.950 50.899 1.00 88.75 183 GLY A C 1
ATOM 1423 O O . GLY A 1 183 ? -5.510 -11.358 50.602 1.00 88.75 183 GLY A O 1
ATOM 1424 N N . TYR A 1 184 ? -3.979 -12.939 50.162 1.00 90.00 184 TYR A N 1
ATOM 1425 C CA . TYR A 1 184 ? -4.455 -13.276 48.811 1.00 90.00 184 TYR A CA 1
ATOM 1426 C C . TYR A 1 184 ? -4.962 -14.718 48.661 1.00 90.00 184 TYR A C 1
ATOM 1428 O O . TYR A 1 184 ? -5.344 -15.134 47.569 1.00 90.00 184 TYR A O 1
ATOM 1436 N N . ASP A 1 185 ? -4.912 -15.500 49.737 1.00 88.69 185 ASP A N 1
ATOM 1437 C CA . ASP A 1 185 ? -5.184 -16.934 49.735 1.00 88.69 185 ASP A CA 1
ATOM 1438 C C . ASP A 1 185 ? -6.055 -17.287 50.945 1.00 88.69 185 ASP A C 1
ATOM 1440 O O . ASP A 1 185 ? -5.598 -17.226 52.090 1.00 88.69 185 ASP A O 1
ATOM 1444 N N . LEU A 1 186 ? -7.326 -17.612 50.687 1.00 87.19 186 LEU A N 1
ATOM 1445 C CA . LEU A 1 186 ? -8.304 -17.890 51.736 1.00 87.19 186 LEU A CA 1
ATOM 1446 C C . LEU A 1 186 ? -7.870 -19.115 52.543 1.00 87.19 186 LEU A C 1
ATOM 1448 O O . LEU A 1 186 ? -8.006 -19.108 53.764 1.00 87.19 186 LEU A O 1
ATOM 1452 N N . ASP A 1 187 ? -7.234 -20.105 51.912 1.00 88.62 187 ASP A N 1
ATOM 1453 C CA . ASP A 1 187 ? -6.822 -21.366 52.535 1.00 88.62 187 ASP A CA 1
ATOM 1454 C C . ASP A 1 187 ? -5.676 -21.210 53.539 1.00 88.62 187 ASP A C 1
ATOM 1456 O O . ASP A 1 187 ? -5.502 -22.066 54.410 1.00 88.62 187 ASP A O 1
ATOM 1460 N N . LYS A 1 188 ? -5.017 -20.049 53.568 1.00 90.31 188 LYS A N 1
ATOM 1461 C CA . LYS A 1 188 ? -3.986 -19.716 54.564 1.00 90.31 188 LYS A CA 1
ATOM 1462 C C . LYS A 1 188 ? -4.491 -18.911 55.764 1.00 90.31 188 LYS A C 1
ATOM 1464 O O . LYS A 1 188 ? -3.744 -18.723 56.719 1.00 90.31 188 LYS A O 1
ATOM 1469 N N . LEU A 1 189 ? -5.745 -18.452 55.750 1.00 89.12 189 LEU A N 1
ATOM 1470 C CA . LEU A 1 189 ? -6.315 -17.660 56.848 1.00 89.12 189 LEU A CA 1
ATOM 1471 C C . LEU A 1 189 ? -6.888 -18.529 57.989 1.00 89.12 189 LEU A C 1
ATOM 1473 O O . LEU A 1 189 ? -7.283 -19.669 57.758 1.00 89.12 189 LEU A O 1
ATOM 1477 N N . PRO A 1 190 ? -6.973 -18.037 59.232 1.00 90.19 190 PRO A N 1
ATOM 1478 C CA . PRO A 1 190 ? -7.718 -18.719 60.294 1.00 90.19 190 PRO A CA 1
ATOM 1479 C C . PRO A 1 190 ? -9.208 -18.929 59.949 1.00 90.19 190 PRO A C 1
ATOM 1481 O O . PRO A 1 190 ? -9.729 -18.343 59.002 1.00 90.19 190 PRO A O 1
ATOM 1484 N N . LYS A 1 191 ? -9.922 -19.760 60.723 1.00 91.94 191 LYS A N 1
ATOM 1485 C CA . LYS A 1 191 ? -11.390 -19.859 60.599 1.00 91.94 191 LYS A CA 1
ATOM 1486 C C . LYS A 1 191 ? -12.026 -18.515 60.936 1.00 91.94 191 LYS A C 1
ATOM 1488 O O . LYS A 1 191 ? -11.661 -17.891 61.933 1.00 91.94 191 LYS A O 1
ATOM 1493 N N . GLY A 1 192 ? -12.982 -18.078 60.127 1.00 90.38 192 GLY A N 1
ATOM 1494 C CA . GLY A 1 192 ? -13.529 -16.737 60.248 1.00 90.38 192 GLY A CA 1
ATOM 1495 C C . GLY A 1 192 ? -14.389 -16.304 59.071 1.00 90.38 192 GLY A C 1
ATOM 1496 O O . GLY A 1 192 ? -14.721 -17.073 58.170 1.00 90.38 192 GLY A O 1
ATOM 1497 N N . ILE A 1 193 ? -14.778 -15.035 59.110 1.00 92.62 193 ILE A N 1
ATOM 1498 C CA . ILE A 1 193 ? -15.587 -14.390 58.083 1.00 92.62 193 ILE A CA 1
ATOM 1499 C C . ILE A 1 193 ? -14.741 -13.308 57.421 1.00 92.62 193 ILE A C 1
ATOM 1501 O O . ILE A 1 193 ? -14.186 -12.446 58.103 1.00 92.62 193 ILE A O 1
ATOM 1505 N N . TYR A 1 194 ? -14.704 -13.340 56.094 1.00 93.94 194 TYR A N 1
ATOM 1506 C CA . TYR A 1 194 ? -13.876 -12.467 55.275 1.00 93.94 194 TYR A CA 1
ATOM 1507 C C . TYR A 1 194 ? -14.682 -11.813 54.157 1.00 93.94 194 TYR A C 1
ATOM 1509 O O . TYR A 1 194 ? -15.749 -12.291 53.772 1.00 93.94 194 TYR A O 1
ATOM 1517 N N . LEU A 1 195 ? -14.150 -10.721 53.622 1.00 91.12 195 LEU A N 1
ATOM 1518 C CA . LEU A 1 195 ? -14.609 -10.081 52.399 1.00 91.12 195 LEU A CA 1
ATOM 1519 C C . LEU A 1 195 ? -13.660 -10.474 51.267 1.00 91.12 195 LEU A C 1
ATOM 1521 O O . LEU A 1 195 ? -12.460 -10.211 51.339 1.00 91.12 195 LEU A O 1
ATOM 1525 N N . TRP A 1 196 ? -14.197 -11.106 50.226 1.00 88.31 196 TRP A N 1
ATOM 1526 C CA . TRP A 1 196 ? -13.447 -11.547 49.054 1.00 88.31 196 TRP A CA 1
ATOM 1527 C C . TRP A 1 196 ? -14.248 -11.267 47.784 1.00 88.31 196 TRP A C 1
ATOM 1529 O O . TRP A 1 196 ? -15.421 -11.633 47.695 1.00 88.31 196 TRP A O 1
ATOM 1539 N N . LYS A 1 197 ? -13.639 -10.569 46.813 1.00 85.69 197 LYS A N 1
ATOM 1540 C CA . LYS A 1 197 ? -14.320 -10.085 45.592 1.00 85.69 197 LYS A CA 1
ATOM 1541 C C . LYS A 1 197 ? -15.636 -9.334 45.894 1.00 85.69 197 LYS A C 1
ATOM 1543 O O . LYS A 1 197 ? -16.644 -9.536 45.222 1.00 85.69 197 LYS A O 1
ATOM 1548 N N . GLY A 1 198 ? -15.652 -8.528 46.960 1.00 80.69 198 GLY A N 1
ATOM 1549 C CA . GLY A 1 198 ? -16.836 -7.772 47.392 1.00 80.69 198 GLY A CA 1
ATOM 1550 C C . GLY A 1 198 ? -17.951 -8.607 48.040 1.00 80.69 198 GLY A C 1
ATOM 1551 O O . GLY A 1 198 ? -19.025 -8.076 48.305 1.00 80.69 198 GLY A O 1
ATOM 1552 N N . LYS A 1 199 ? -17.723 -9.899 48.315 1.00 86.88 199 LYS A N 1
ATOM 1553 C CA . LYS A 1 199 ? -18.698 -10.792 48.958 1.00 86.88 199 LYS A CA 1
ATOM 1554 C C . LYS A 1 199 ? -18.198 -11.293 50.305 1.00 86.88 199 LYS A C 1
ATOM 1556 O O . LYS A 1 199 ? -17.006 -11.514 50.500 1.00 86.88 199 LYS A O 1
ATOM 1561 N N . LYS A 1 200 ? -19.134 -11.523 51.224 1.00 90.69 200 LYS A N 1
ATOM 1562 C CA . LYS A 1 200 ? -18.866 -12.168 52.510 1.00 90.69 200 LYS A CA 1
ATOM 1563 C C . LYS A 1 200 ? -18.661 -13.669 52.296 1.00 90.69 200 LYS A C 1
ATOM 1565 O O . LYS A 1 200 ? -19.540 -14.334 51.756 1.00 90.69 200 LYS A O 1
ATOM 1570 N N . VAL A 1 201 ? -17.528 -14.198 52.742 1.00 89.75 201 VAL A N 1
ATOM 1571 C CA . VAL A 1 201 ? -17.173 -15.621 52.664 1.00 89.75 201 VAL A CA 1
ATOM 1572 C C . VAL A 1 201 ? -16.811 -16.146 54.049 1.00 89.75 201 VAL A C 1
ATOM 1574 O O . VAL A 1 201 ? -16.266 -15.416 54.877 1.00 89.75 201 VAL A O 1
ATOM 1577 N N . LYS A 1 202 ? -17.149 -17.407 54.322 1.00 89.94 202 LYS A N 1
ATOM 1578 C CA . LYS A 1 202 ? -16.826 -18.090 55.577 1.00 89.94 202 LYS A CA 1
ATOM 1579 C C . LYS A 1 202 ? -15.772 -19.156 55.306 1.00 89.94 202 LYS A C 1
ATOM 1581 O O . LYS A 1 202 ? -15.918 -19.914 54.351 1.00 89.94 202 LYS A O 1
ATOM 1586 N N . LYS A 1 203 ? -14.775 -19.220 56.179 1.00 84.12 203 LYS A N 1
ATOM 1587 C CA . LYS A 1 203 ? -13.801 -20.303 56.276 1.00 84.12 203 LYS A CA 1
ATOM 1588 C C . LYS A 1 203 ? -13.936 -20.994 57.630 1.00 84.12 203 LYS A C 1
ATOM 1590 O O . LYS A 1 203 ? -13.892 -22.239 57.677 1.00 84.12 203 LYS A O 1
#